Protein AF-A0A703YAS6-F1 (afdb_monomer)

Mean predicted aligned error: 15.52 Å

Sequence (366 aa):
MERGSRDHHRDHRDHREHRELREPPTLAFHMKSWKTINKPLKAFTKLLKENTTVTFTPQPSIIIQSAKNHLVQKLTIQAECLFLSDTEHFLTKTINNHIPLFESFMNIISNPEVTKMYIQHDSDLYTRVLVTASDTCTQASVPCVHGQEVVRDSGKSPLRIDLDHSTVSEVLKWLSPVTKTKRSGKSDTFMAHIIVQVNPPTIKFVTEMNELEFSNSNKVIFYDVKNMRFNLSAKNLQQALSMCAVIKTSCSLRTVAAKDCKLILTSKSTLLTVEAFLTQEQLKEESRFERMGKQDDGKGDRNHKNEDGSALASKQETQYKITNYMVPTKNGTAGSSLFNEKEDSESDDSMHFEYSSNPKRQRCVV

Radius of gyration: 30.09 Å; Cα contacts (8 Å, |Δi|>4): 563; chains: 1; bounding box: 110×65×96 Å

Foldseek 3Di:
DDDDPDPVVVVVVVVVVVVVPDFFWKKWFPVVLLLVCLQLLVLVVVLADQQWKWKAALQGKIWIWHDDVQKIKIKIFHCVGIDIDDSVRDHIFMFGQQDPPQRGPSSQSNDNQWPIWMWGDPDPFWIKTWTDGDPDIDIDTTGTDPPDDDDDDPPDFLWKKKAALVRLVVVLVVLCVVQVPDDDPDPPQWKWKWWFDVVPTKIKIDTPVDIDIDGDDPRMHTDRGDGDMAIFRSNNVSSLSSSLSSVNGMWMWTWDPDPFTWIWIWHDDPGMIMIMIGTGDDDPPPPPPDDDDDDDDDDDDDDDDDDDDDDDDDDDDDDDDPDDDDDPDDDDDDDDDDDDDDDDDDDDDDDDDDDDDDDDDDDDDD

Solvent-accessible surface area (backbone atoms only — not comparable to full-atom values): 22675 Å² total; per-residue (Å²): 140,90,87,86,82,74,65,81,69,50,63,66,50,55,62,54,59,64,67,70,69,66,79,57,29,33,44,28,56,37,58,77,52,41,63,72,45,24,66,49,39,49,55,48,53,77,74,56,58,81,74,19,34,36,31,42,40,47,74,50,32,44,38,39,37,29,67,53,94,57,32,38,40,36,41,34,40,31,43,79,28,44,46,69,78,36,65,90,73,32,66,72,47,30,28,58,27,57,34,89,98,59,68,23,52,53,56,58,71,28,42,84,63,58,71,45,47,38,36,34,53,83,50,96,62,34,36,36,45,37,42,28,33,95,94,47,77,50,74,46,81,42,63,47,55,77,92,76,81,79,90,76,86,85,81,64,49,70,29,35,36,40,30,29,43,67,53,51,52,48,54,49,58,68,47,41,73,78,63,65,70,84,82,67,99,58,92,75,78,52,56,30,35,40,39,33,41,57,87,70,51,34,45,34,42,37,42,96,87,53,72,49,76,45,58,72,48,101,50,31,45,76,75,40,72,50,75,46,77,45,45,30,48,38,61,54,52,46,54,44,52,53,57,31,56,61,75,65,35,46,37,37,42,33,31,44,88,51,99,67,61,28,46,33,42,38,17,60,60,85,49,41,37,32,38,26,42,32,41,57,56,82,76,78,77,76,90,78,85,86,88,83,88,81,84,85,90,78,91,77,93,74,92,82,82,87,83,87,84,85,82,85,92,81,86,83,77,88,76,88,76,80,82,87,79,88,77,87,87,80,86,80,94,77,90,82,90,87,82,90,76,90,77,94,77,91,75,93,77,87,81,81,83,81,86,79,87,76,97,72,90,82,82,88,81,135

Nearest PDB structures (foldseek):
  5ixa-assembly1_A  TM=9.691E-01  e=2.756E-30  Human herpesvirus 5 strain AD169
  1yyp-assembly1_A-2  TM=9.642E-01  e=2.978E-29  Human betaherpesvirus 5
  5iwd-assembly1_A-2  TM=9.517E-01  e=2.532E-29  Human herpesvirus 5 strain AD169
  1t6l-assembly1_A-2  TM=9.422E-01  e=2.887E-28  Human betaherpesvirus 5
  7sgz-assembly1_H  TM=6.108E-01  e=2.156E-08  Saccharomyces cerevisiae

Organism: Salmonella enterica (NCBI:txid28901)

pLDDT: mean 76.02, std 25.1, range [27.25, 98.38]

InterPro domains:
  IPR004997 Herpesvirus polymerase accessory protein [PF03325] (131-292)
  IPR046938 DNA clamp superfamily [SSF55979] (24-150)
  IPR046938 DNA clamp superfamily [SSF55979] (151-281)

Secondary structure (DSSP, 8-state):
----SSSTTTHHHHHHHTTS-SPPPEEEE-HHHHHHHHHHHHHHHTT--TTEEEEEETTTEEEEEEEETTEEEEEEE-GGGEEES-TTT---EEEES--TTTS-HHHHHH-TTEEEEEEE-SSSSEEEEEEEETTEEEEEEEEEE-S-PPP---S--S-EEEEPHHHHHHHHHHHHHHH-----SS----EEEEEEEETTEEEEEE-SS-EEEEESSSSEEEEE---EEEEEEHHHHHHHHHHHHTT-S-EEEEEE-SSS-EEEEEEE-SSEEEEEEEEPP-------SS----------------------------------------------------------------------------

Structure (mmCIF, N/CA/C/O backbone):
data_AF-A0A703YAS6-F1
#
_entry.id   AF-A0A703YAS6-F1
#
loop_
_atom_site.group_PDB
_atom_site.id
_atom_site.type_symbol
_atom_site.label_atom_id
_atom_site.label_alt_id
_atom_site.label_comp_id
_atom_site.label_asym_id
_atom_site.label_entity_id
_atom_site.label_seq_id
_atom_site.pdbx_PDB_ins_code
_atom_site.Cartn_x
_atom_site.Cartn_y
_atom_site.Cartn_z
_atom_site.occupancy
_atom_site.B_iso_or_equiv
_atom_site.auth_seq_id
_atom_site.auth_comp_id
_atom_site.auth_asym_id
_atom_site.auth_atom_id
_atom_site.pdbx_PDB_model_num
ATOM 1 N N . MET A 1 1 ? 25.535 0.754 -72.282 1.00 38.12 1 MET A N 1
ATOM 2 C CA . MET A 1 1 ? 25.585 1.533 -71.028 1.00 38.12 1 MET A CA 1
ATOM 3 C C . MET A 1 1 ? 24.387 1.111 -70.194 1.00 38.12 1 MET A C 1
ATOM 5 O O . MET A 1 1 ? 23.292 1.565 -70.473 1.00 38.12 1 MET A O 1
ATOM 9 N N . GLU A 1 2 ? 24.571 0.205 -69.236 1.00 42.03 2 GLU A N 1
ATOM 10 C CA . GLU A 1 2 ? 23.513 -0.216 -68.307 1.00 42.03 2 GLU A CA 1
ATOM 11 C C . GLU A 1 2 ? 24.016 -0.016 -66.875 1.00 42.03 2 GLU A C 1
ATOM 13 O O . GLU A 1 2 ? 24.824 -0.785 -66.356 1.00 42.03 2 GLU A O 1
ATOM 18 N N . ARG A 1 3 ? 23.580 1.078 -66.249 1.00 45.31 3 ARG A N 1
ATOM 19 C CA . ARG A 1 3 ? 23.690 1.334 -64.809 1.00 45.31 3 ARG A CA 1
ATOM 20 C C . ARG A 1 3 ? 22.431 2.088 -64.400 1.00 45.31 3 ARG A C 1
ATOM 22 O O . ARG A 1 3 ? 22.373 3.298 -64.554 1.00 45.31 3 ARG A O 1
ATOM 29 N N . GLY A 1 4 ? 21.417 1.364 -63.938 1.00 47.56 4 GLY A N 1
ATOM 30 C CA . GLY A 1 4 ? 20.149 1.983 -63.540 1.00 47.56 4 GLY A CA 1
ATOM 31 C C . GLY A 1 4 ? 19.254 1.116 -62.661 1.00 47.56 4 GLY A C 1
ATOM 32 O O . GLY A 1 4 ? 18.045 1.285 -62.694 1.00 47.56 4 GLY A O 1
ATOM 33 N N . SER A 1 5 ? 19.801 0.151 -61.911 1.00 48.06 5 SER A N 1
ATOM 34 C CA . SER A 1 5 ? 18.954 -0.740 -61.096 1.00 48.06 5 SER A CA 1
ATOM 35 C C . SER A 1 5 ? 19.568 -1.175 -59.759 1.00 48.06 5 SER A C 1
ATOM 37 O O . SER A 1 5 ? 19.247 -2.238 -59.240 1.00 48.06 5 SER A O 1
ATOM 39 N N . ARG A 1 6 ? 20.482 -0.380 -59.182 1.00 49.53 6 ARG A N 1
ATOM 40 C CA . ARG A 1 6 ? 21.074 -0.679 -57.859 1.00 49.53 6 ARG A CA 1
ATOM 41 C C . ARG A 1 6 ? 20.676 0.273 -56.732 1.00 49.53 6 ARG A C 1
ATOM 43 O O . ARG A 1 6 ? 20.896 -0.087 -55.580 1.00 49.53 6 ARG A O 1
ATOM 50 N N . ASP A 1 7 ? 20.044 1.406 -57.029 1.00 48.22 7 ASP A N 1
ATOM 51 C CA . ASP A 1 7 ? 19.782 2.428 -56.006 1.00 48.22 7 ASP A CA 1
ATOM 52 C C . ASP A 1 7 ? 18.402 2.300 -55.333 1.00 48.22 7 ASP A C 1
ATOM 54 O O . ASP A 1 7 ? 18.269 2.625 -54.160 1.00 48.22 7 ASP A O 1
ATOM 58 N N . HIS A 1 8 ? 17.409 1.667 -55.970 1.00 50.09 8 HIS A N 1
ATOM 59 C CA . HIS A 1 8 ? 16.068 1.502 -55.377 1.00 50.09 8 HIS A CA 1
ATOM 60 C C . HIS A 1 8 ? 15.976 0.497 -54.212 1.00 50.09 8 HIS A C 1
ATOM 62 O O . HIS A 1 8 ? 14.952 0.423 -53.536 1.00 50.09 8 HIS A O 1
ATOM 68 N N . HIS A 1 9 ? 17.030 -0.279 -53.943 1.00 48.97 9 HIS A N 1
ATOM 69 C CA . HIS A 1 9 ? 17.074 -1.181 -52.785 1.00 48.97 9 HIS A CA 1
ATOM 70 C C . HIS A 1 9 ? 17.734 -0.566 -51.542 1.00 48.97 9 HIS A C 1
ATOM 72 O O . HIS A 1 9 ? 17.648 -1.167 -50.470 1.00 48.97 9 HIS A O 1
ATOM 78 N N . ARG A 1 10 ? 18.378 0.605 -51.658 1.00 49.38 10 ARG A N 1
ATOM 79 C CA . ARG A 1 10 ? 18.967 1.311 -50.507 1.00 49.38 10 ARG A CA 1
ATOM 80 C C . ARG A 1 10 ? 17.929 2.123 -49.740 1.00 49.38 10 ARG A C 1
ATOM 82 O O . ARG A 1 10 ? 17.838 1.965 -48.528 1.00 49.38 10 ARG A O 1
ATOM 89 N N . ASP A 1 11 ? 17.046 2.827 -50.442 1.00 46.00 11 ASP A N 1
ATOM 90 C CA . ASP A 1 11 ? 16.055 3.706 -49.803 1.00 46.00 11 ASP A CA 1
ATOM 91 C C . ASP A 1 11 ? 15.070 2.949 -48.885 1.00 46.00 11 ASP A C 1
ATOM 93 O O . ASP A 1 11 ? 14.639 3.452 -47.849 1.00 46.00 11 ASP A O 1
ATOM 97 N N . HIS A 1 12 ? 14.755 1.685 -49.192 1.00 49.62 12 HIS A N 1
ATOM 98 C CA . HIS A 1 12 ? 13.905 0.852 -48.328 1.00 49.62 12 HIS A CA 1
ATOM 99 C C . HIS A 1 12 ? 14.622 0.270 -47.097 1.00 49.62 12 HIS A C 1
ATOM 101 O O . HIS A 1 12 ? 13.946 -0.142 -46.150 1.00 49.62 12 HIS A O 1
ATOM 107 N N . ARG A 1 13 ? 15.961 0.215 -47.086 1.00 47.44 13 ARG A N 1
ATOM 108 C CA . ARG A 1 13 ? 16.743 -0.164 -45.896 1.00 47.44 13 ARG A CA 1
ATOM 109 C C . ARG A 1 13 ? 16.861 1.008 -44.929 1.00 47.44 13 ARG A C 1
ATOM 111 O O . ARG A 1 13 ? 16.597 0.827 -43.743 1.00 47.44 13 ARG A O 1
ATOM 118 N N . ASP A 1 14 ? 17.112 2.200 -45.452 1.00 46.78 14 ASP A N 1
ATOM 119 C CA . ASP A 1 14 ? 17.342 3.396 -44.638 1.00 46.78 14 ASP A CA 1
ATOM 120 C C . ASP A 1 14 ? 16.071 3.821 -43.872 1.00 46.78 14 ASP A C 1
ATOM 122 O O . ASP A 1 14 ? 16.125 4.208 -42.704 1.00 46.78 14 ASP A O 1
ATOM 126 N N . HIS A 1 15 ? 14.879 3.629 -44.451 1.00 46.56 15 HIS A N 1
ATOM 127 C CA . HIS A 1 15 ? 13.615 3.850 -43.731 1.00 46.56 15 HIS A CA 1
ATOM 128 C C . HIS A 1 15 ? 13.339 2.839 -42.605 1.00 46.56 15 HIS A C 1
ATOM 130 O O . HIS A 1 15 ? 12.558 3.135 -41.695 1.00 46.56 15 HIS A O 1
ATOM 136 N N . ARG A 1 16 ? 13.952 1.650 -42.648 1.00 46.34 16 ARG A N 1
ATOM 137 C CA . ARG A 1 16 ? 13.821 0.640 -41.589 1.00 46.34 16 ARG A CA 1
ATOM 138 C C . ARG A 1 16 ? 14.751 0.963 -40.418 1.00 46.34 16 ARG A C 1
ATOM 140 O O . ARG A 1 16 ? 14.310 0.896 -39.277 1.00 46.34 16 ARG A O 1
ATOM 147 N N . GLU A 1 17 ? 15.965 1.424 -40.713 1.00 46.75 17 GLU A N 1
ATOM 148 C CA . GLU A 1 17 ? 16.965 1.845 -39.721 1.00 46.75 17 GLU A CA 1
ATOM 149 C C . GLU A 1 17 ? 16.552 3.134 -38.982 1.00 46.75 17 GLU A C 1
ATOM 151 O O . GLU A 1 17 ? 16.747 3.256 -37.774 1.00 46.75 17 GLU A O 1
ATOM 156 N N . HIS A 1 18 ? 15.857 4.068 -39.643 1.00 46.56 18 HIS A N 1
ATOM 157 C CA . HIS A 1 18 ? 15.344 5.272 -38.973 1.00 46.56 18 HIS A CA 1
ATOM 158 C C . HIS A 1 18 ? 14.163 5.031 -38.021 1.00 46.56 18 HIS A C 1
ATOM 160 O O . HIS A 1 18 ? 13.903 5.860 -37.147 1.00 46.56 18 HIS A O 1
ATOM 166 N N . ARG A 1 19 ? 13.462 3.895 -38.137 1.00 47.19 19 ARG A N 1
ATOM 167 C CA . ARG A 1 19 ? 12.405 3.508 -37.188 1.00 47.19 19 ARG A CA 1
ATOM 168 C C . ARG A 1 19 ? 12.976 2.897 -35.898 1.00 47.19 19 ARG A C 1
ATOM 170 O O . ARG A 1 19 ? 12.277 2.878 -34.890 1.00 47.19 19 ARG A O 1
ATOM 177 N N . GLU A 1 20 ? 14.236 2.456 -35.919 1.00 51.50 20 GLU A N 1
ATOM 178 C CA . GLU A 1 20 ? 14.951 1.825 -34.796 1.00 51.50 20 GLU A CA 1
ATOM 179 C C . GLU A 1 20 ? 15.688 2.827 -33.882 1.00 51.50 20 GLU A C 1
ATOM 181 O O . GLU A 1 20 ? 16.209 2.441 -32.840 1.00 51.50 20 GLU A O 1
ATOM 186 N N . LEU A 1 21 ? 15.700 4.123 -34.220 1.00 54.31 21 LEU A N 1
ATOM 187 C CA . LEU A 1 21 ? 16.435 5.158 -33.473 1.00 54.31 21 LEU A CA 1
ATOM 188 C C . LEU A 1 21 ? 15.653 5.818 -32.327 1.00 54.31 21 LEU A C 1
ATOM 190 O O . LEU A 1 21 ? 16.245 6.558 -31.540 1.00 54.31 21 LEU A O 1
ATOM 194 N N . ARG A 1 22 ? 14.337 5.600 -32.218 1.00 74.31 22 ARG A N 1
ATOM 195 C CA . ARG A 1 22 ? 13.562 6.184 -31.115 1.00 74.31 22 ARG A CA 1
ATOM 196 C C . ARG A 1 22 ? 13.650 5.267 -29.902 1.00 74.31 22 ARG A C 1
ATOM 198 O O . ARG A 1 22 ? 13.094 4.172 -29.907 1.00 74.31 22 ARG A O 1
ATOM 205 N N . GLU A 1 23 ? 14.354 5.727 -28.871 1.00 86.31 23 GLU A N 1
ATOM 206 C CA . GLU A 1 23 ? 14.429 5.031 -27.588 1.00 86.31 23 GLU A CA 1
ATOM 207 C C . GLU A 1 23 ? 13.005 4.781 -27.053 1.00 86.31 23 GLU A C 1
ATOM 209 O O . GLU A 1 23 ? 12.171 5.695 -27.090 1.00 86.31 23 GLU A O 1
ATOM 214 N N . PRO A 1 24 ? 12.679 3.555 -26.602 1.00 92.19 24 PRO A N 1
ATOM 215 C CA . PRO A 1 24 ? 11.334 3.253 -26.137 1.00 92.19 24 PRO A CA 1
ATOM 216 C C . PRO A 1 24 ? 10.986 4.097 -24.898 1.00 92.19 24 PRO A C 1
ATOM 218 O O . PRO A 1 24 ? 11.867 4.383 -24.076 1.00 92.19 24 PRO A O 1
ATOM 221 N N . PRO A 1 25 ? 9.702 4.454 -24.702 1.00 95.25 25 PRO A N 1
ATOM 222 C CA . PRO A 1 25 ? 9.240 5.110 -23.485 1.00 95.25 25 PRO A CA 1
ATOM 223 C C . PRO A 1 25 ? 9.717 4.349 -22.246 1.00 95.25 25 PRO A C 1
ATOM 225 O O . PRO A 1 25 ? 9.448 3.152 -22.096 1.00 95.25 25 PRO A O 1
ATOM 228 N N . THR A 1 26 ? 10.451 5.046 -21.379 1.00 96.50 26 THR A N 1
ATOM 229 C CA . THR A 1 26 ? 11.209 4.442 -20.282 1.00 96.50 26 THR A CA 1
ATOM 230 C C . THR A 1 26 ? 10.836 5.088 -18.951 1.00 96.50 26 THR A C 1
ATOM 232 O O . THR A 1 26 ? 11.033 6.286 -18.756 1.00 96.50 26 THR A O 1
ATOM 235 N N . LEU A 1 27 ? 10.348 4.277 -18.010 1.00 97.75 27 LEU A N 1
ATOM 236 C CA . LEU A 1 27 ? 10.137 4.649 -16.611 1.00 97.75 27 LEU A CA 1
ATOM 237 C C . LEU A 1 27 ? 11.288 4.088 -15.768 1.00 97.75 27 LEU A C 1
ATOM 239 O O . LEU A 1 27 ? 11.436 2.876 -15.640 1.00 97.75 27 LEU A O 1
ATOM 243 N N . ALA A 1 28 ? 12.103 4.954 -15.180 1.00 96.81 28 ALA A N 1
ATOM 244 C CA . ALA A 1 28 ? 13.281 4.589 -14.402 1.00 96.81 28 ALA A CA 1
ATOM 245 C C . ALA A 1 28 ? 13.146 5.003 -12.934 1.00 96.81 28 ALA A C 1
ATOM 247 O O . ALA A 1 28 ? 12.485 5.982 -12.604 1.00 96.81 28 ALA A O 1
ATOM 248 N N . PHE A 1 29 ? 13.821 4.289 -12.036 1.00 96.50 29 PHE A N 1
ATOM 249 C CA . PHE A 1 29 ? 13.922 4.707 -10.639 1.00 96.50 29 PHE A CA 1
ATOM 250 C C . PHE A 1 29 ? 15.018 5.763 -10.445 1.00 96.50 29 PHE A C 1
ATOM 252 O O . PHE A 1 29 ? 16.167 5.582 -10.857 1.00 96.50 29 PHE A O 1
ATOM 259 N N . HIS A 1 30 ? 14.718 6.817 -9.689 1.00 95.69 30 HIS A N 1
ATOM 260 C CA . HIS A 1 30 ? 15.735 7.720 -9.160 1.00 95.69 30 HIS A CA 1
ATOM 261 C C . HIS A 1 30 ? 16.499 7.035 -8.020 1.00 95.69 30 HIS A C 1
ATOM 263 O O . HIS A 1 30 ? 16.069 7.069 -6.867 1.00 95.69 30 HIS A O 1
ATOM 269 N N . MET A 1 31 ? 17.668 6.459 -8.317 1.00 92.62 31 MET A N 1
ATOM 270 C CA . MET A 1 31 ? 18.443 5.624 -7.380 1.00 92.62 31 MET A CA 1
ATOM 271 C C . MET A 1 31 ? 18.662 6.240 -5.990 1.00 92.62 31 MET A C 1
ATOM 273 O O . MET A 1 31 ? 18.590 5.529 -4.990 1.00 92.62 31 MET A O 1
ATOM 277 N N . LYS A 1 32 ? 18.884 7.560 -5.890 1.00 93.94 32 LYS A N 1
ATOM 278 C CA . LYS A 1 32 ? 19.041 8.249 -4.595 1.00 93.94 32 LYS A CA 1
ATOM 279 C C . LYS A 1 32 ? 17.791 8.110 -3.721 1.00 93.94 32 LYS A C 1
ATOM 281 O O . LYS A 1 32 ? 17.905 7.756 -2.553 1.00 93.94 32 LYS A O 1
ATOM 286 N N . SER A 1 33 ? 16.620 8.379 -4.290 1.00 94.81 33 SER A N 1
ATOM 287 C CA . SER A 1 33 ? 15.331 8.254 -3.601 1.00 94.81 33 SER A CA 1
ATOM 288 C C . SER A 1 33 ? 14.927 6.789 -3.405 1.00 94.81 33 SER A C 1
ATOM 290 O O . SER A 1 33 ? 14.443 6.421 -2.345 1.00 94.81 33 SER A O 1
ATOM 292 N N . TRP A 1 34 ? 15.219 5.913 -4.370 1.00 94.38 34 TRP A N 1
ATOM 293 C CA . TRP A 1 34 ? 14.950 4.483 -4.251 1.00 94.38 34 TRP A CA 1
ATOM 294 C C . TRP A 1 34 ? 15.709 3.859 -3.066 1.00 94.38 34 TRP A C 1
ATOM 296 O O . TRP A 1 34 ? 15.127 3.117 -2.274 1.00 94.38 34 TRP A O 1
ATOM 306 N N . LYS A 1 35 ? 16.981 4.234 -2.855 1.00 92.81 35 LYS A N 1
ATOM 307 C CA . LYS A 1 35 ? 17.774 3.763 -1.705 1.00 92.81 35 LYS A CA 1
ATOM 308 C C . LYS A 1 35 ? 17.141 4.117 -0.354 1.00 92.81 35 LYS A C 1
ATOM 310 O O . LYS A 1 35 ? 17.296 3.350 0.594 1.00 92.81 35 LYS A O 1
ATOM 315 N N . THR A 1 36 ? 16.406 5.229 -0.243 1.00 93.81 36 THR A N 1
ATOM 316 C CA . THR A 1 36 ? 15.735 5.599 1.019 1.00 93.81 36 THR A CA 1
ATOM 317 C C . THR A 1 36 ? 14.507 4.729 1.298 1.00 93.81 36 THR A C 1
ATOM 319 O O . THR A 1 36 ? 14.195 4.464 2.461 1.00 93.81 36 THR A O 1
ATOM 322 N N . ILE A 1 37 ? 13.843 4.227 0.250 1.00 95.06 37 ILE A N 1
ATOM 323 C CA . ILE A 1 37 ? 12.649 3.377 0.359 1.00 95.06 37 ILE A CA 1
ATOM 324 C C . ILE A 1 37 ? 12.953 1.874 0.284 1.00 95.06 37 ILE A C 1
ATOM 326 O O . ILE A 1 37 ? 12.083 1.077 0.623 1.00 95.06 37 ILE A O 1
ATOM 330 N N . ASN A 1 38 ? 14.177 1.461 -0.065 1.00 93.38 38 ASN A N 1
ATOM 331 C CA . ASN A 1 38 ? 14.570 0.050 -0.197 1.00 93.38 38 ASN A CA 1
ATOM 332 C C . ASN A 1 38 ? 14.256 -0.793 1.059 1.00 93.38 38 ASN A C 1
ATOM 334 O O . ASN A 1 38 ? 13.659 -1.869 0.971 1.00 93.38 38 ASN A O 1
ATOM 338 N N . LYS A 1 39 ? 14.582 -0.284 2.254 1.00 92.25 39 LYS A N 1
ATOM 339 C CA . LYS A 1 39 ? 14.310 -0.988 3.519 1.00 92.25 39 LYS A CA 1
ATOM 340 C C . LYS A 1 39 ? 12.801 -1.160 3.787 1.00 92.25 39 LYS A C 1
ATOM 342 O O . LYS A 1 39 ? 12.403 -2.282 4.109 1.00 92.25 39 LYS A O 1
ATOM 347 N N . PRO A 1 40 ? 11.954 -0.118 3.651 1.00 94.75 40 PRO A N 1
ATOM 348 C CA . PRO A 1 40 ? 10.499 -0.277 3.603 1.00 94.75 40 PRO A CA 1
ATOM 349 C C . PRO A 1 40 ? 10.016 -1.309 2.573 1.00 94.75 40 PRO A C 1
ATOM 351 O O . PRO A 1 40 ? 9.229 -2.184 2.929 1.00 94.75 40 PRO A O 1
ATOM 354 N N . LEU A 1 41 ? 10.525 -1.272 1.334 1.00 94.88 41 LEU A N 1
ATOM 355 C CA . LEU A 1 41 ? 10.150 -2.217 0.271 1.00 94.88 41 LEU A CA 1
ATOM 356 C C . LEU A 1 41 ? 10.400 -3.672 0.684 1.00 94.88 41 LEU A C 1
ATOM 358 O O . LEU A 1 41 ? 9.503 -4.500 0.553 1.00 94.88 41 LEU A O 1
ATOM 362 N N . LYS A 1 42 ? 11.550 -3.964 1.304 1.00 93.62 42 LYS A N 1
ATOM 363 C CA . LYS A 1 42 ? 11.864 -5.302 1.837 1.00 93.62 42 LYS A CA 1
ATOM 364 C C . LYS A 1 42 ? 10.878 -5.776 2.910 1.00 93.62 42 LYS A C 1
ATOM 366 O O . LYS A 1 42 ? 10.631 -6.976 3.040 1.00 93.62 42 LYS A O 1
ATOM 371 N N . ALA A 1 43 ? 10.327 -4.862 3.710 1.00 93.38 43 ALA A N 1
ATOM 372 C CA . ALA A 1 43 ? 9.290 -5.201 4.680 1.00 93.38 43 ALA A CA 1
ATOM 373 C C . ALA A 1 43 ? 7.951 -5.497 3.987 1.00 93.38 43 ALA A C 1
ATOM 375 O O . ALA A 1 43 ? 7.292 -6.472 4.346 1.00 93.38 43 ALA A O 1
ATOM 376 N N . PHE A 1 44 ? 7.582 -4.717 2.964 1.00 94.00 44 PHE A N 1
ATOM 377 C CA . PHE A 1 44 ? 6.361 -4.942 2.185 1.00 94.00 44 PHE A CA 1
ATOM 378 C C . PHE A 1 44 ? 6.358 -6.275 1.446 1.00 94.00 44 PHE A C 1
ATOM 380 O O . PHE A 1 44 ? 5.326 -6.940 1.430 1.00 94.00 44 PHE A O 1
ATOM 387 N N . THR A 1 45 ? 7.501 -6.717 0.921 1.00 90.38 45 THR A N 1
ATOM 388 C CA . THR A 1 45 ? 7.642 -8.025 0.262 1.00 90.38 45 THR A CA 1
ATOM 389 C C . THR A 1 45 ? 7.106 -9.180 1.116 1.00 90.38 45 THR A C 1
ATOM 391 O O . THR A 1 45 ? 6.486 -10.097 0.593 1.00 90.38 45 THR A O 1
ATOM 394 N N . LYS A 1 46 ? 7.267 -9.117 2.446 1.00 88.19 46 LYS A N 1
ATOM 395 C CA . LYS A 1 46 ? 6.784 -10.154 3.379 1.00 88.19 46 LYS A CA 1
ATOM 396 C C . LYS A 1 46 ? 5.280 -10.087 3.667 1.00 88.19 46 LYS A C 1
ATOM 398 O O . LYS A 1 46 ? 4.737 -11.009 4.269 1.00 88.19 46 LYS A O 1
ATOM 403 N N . LEU A 1 47 ? 4.634 -8.973 3.328 1.00 88.12 47 LEU A N 1
ATOM 404 C CA . LEU A 1 47 ? 3.227 -8.692 3.627 1.00 88.12 47 LEU A CA 1
ATOM 405 C C . LEU A 1 47 ? 2.316 -8.862 2.406 1.00 88.12 47 LEU A C 1
ATOM 407 O O . LEU A 1 47 ? 1.097 -8.907 2.564 1.00 88.12 47 LEU A O 1
ATOM 411 N N . LEU A 1 48 ? 2.891 -8.932 1.207 1.00 84.81 48 LEU A N 1
ATOM 412 C CA . LEU A 1 48 ? 2.168 -9.103 -0.048 1.00 84.81 48 LEU A CA 1
ATOM 413 C C . LEU A 1 48 ? 1.952 -10.590 -0.354 1.00 84.81 48 LEU A C 1
ATOM 415 O O . LEU A 1 48 ? 2.720 -11.448 0.077 1.00 84.81 48 LEU A O 1
ATOM 419 N N . LYS A 1 49 ? 0.875 -10.895 -1.081 1.00 81.81 49 LYS A N 1
ATOM 420 C CA . LYS A 1 49 ? 0.511 -12.264 -1.481 1.00 81.81 49 LYS A CA 1
ATOM 421 C C . LYS A 1 49 ? 0.909 -12.572 -2.924 1.00 81.81 49 LYS A C 1
ATOM 423 O O . LYS A 1 49 ? 1.336 -11.689 -3.663 1.00 81.81 49 LYS A O 1
ATOM 428 N N . GLU A 1 50 ? 0.720 -13.820 -3.337 1.00 71.12 50 GLU A N 1
ATOM 429 C CA . GLU A 1 50 ? 1.010 -14.288 -4.699 1.00 71.12 50 GLU A CA 1
ATOM 430 C C . GLU A 1 50 ? 0.162 -13.584 -5.769 1.00 71.12 50 GLU A C 1
ATOM 432 O O . GLU A 1 50 ? 0.684 -13.207 -6.812 1.00 71.12 50 GLU A O 1
ATOM 437 N N . ASN A 1 51 ? -1.110 -13.289 -5.487 1.00 85.69 51 ASN A N 1
ATOM 438 C CA . ASN A 1 51 ? -2.015 -12.585 -6.403 1.00 85.69 51 ASN A CA 1
ATOM 439 C C . ASN A 1 51 ? -1.835 -11.053 -6.386 1.00 85.69 51 ASN A C 1
ATOM 441 O O . ASN A 1 51 ? -2.798 -10.286 -6.415 1.00 85.69 51 ASN A O 1
ATOM 445 N N . THR A 1 52 ? -0.587 -10.610 -6.278 1.00 95.12 52 THR A N 1
ATOM 446 C CA . THR A 1 52 ? -0.221 -9.195 -6.320 1.00 95.12 52 THR A CA 1
ATOM 447 C C . THR A 1 52 ? 0.067 -8.785 -7.759 1.00 95.12 52 THR A C 1
ATOM 449 O O . THR A 1 52 ? 0.754 -9.499 -8.483 1.00 95.12 52 THR A O 1
ATOM 452 N N . THR A 1 53 ? -0.407 -7.612 -8.159 1.00 96.50 53 THR A N 1
ATOM 453 C CA . THR A 1 53 ? -0.148 -7.004 -9.469 1.00 96.50 53 THR A CA 1
ATOM 454 C C . THR A 1 53 ? 0.676 -5.734 -9.319 1.00 96.50 53 THR A C 1
ATOM 456 O O . THR A 1 53 ? 0.552 -5.035 -8.313 1.00 96.50 53 THR A O 1
ATOM 459 N N . VAL A 1 54 ? 1.469 -5.401 -10.333 1.00 97.56 54 VAL A N 1
ATOM 460 C CA . VAL A 1 54 ? 2.282 -4.181 -10.406 1.00 97.56 54 VAL A CA 1
ATOM 461 C C . VAL A 1 54 ? 1.848 -3.387 -11.628 1.00 97.56 54 VAL A C 1
ATOM 463 O O . VAL A 1 54 ? 1.867 -3.915 -12.732 1.00 97.56 54 VAL A O 1
ATOM 466 N N . THR A 1 55 ? 1.440 -2.136 -11.436 1.00 97.50 55 THR A N 1
ATOM 467 C CA . THR A 1 55 ? 0.975 -1.245 -12.506 1.00 97.50 55 THR A CA 1
ATOM 468 C C . THR A 1 55 ? 1.918 -0.062 -12.659 1.00 97.50 55 THR A C 1
ATOM 470 O O . THR A 1 55 ? 2.175 0.649 -11.689 1.00 97.50 55 THR A O 1
ATOM 473 N N . PHE A 1 56 ? 2.397 0.157 -13.878 1.00 96.69 56 PHE A N 1
ATOM 474 C CA . PHE A 1 56 ? 3.193 1.307 -14.300 1.00 96.69 56 PHE A CA 1
ATOM 475 C C . PHE A 1 56 ? 2.272 2.308 -14.991 1.00 96.69 56 PHE A C 1
ATOM 477 O O . PHE A 1 56 ? 1.412 1.903 -15.772 1.00 96.69 56 PHE A O 1
ATOM 484 N N . THR A 1 57 ? 2.425 3.599 -14.706 1.00 94.75 57 THR A N 1
ATOM 485 C CA . THR A 1 57 ? 1.476 4.633 -15.156 1.00 94.75 57 THR A CA 1
ATOM 486 C C . THR A 1 57 ? 2.186 5.842 -15.788 1.00 94.75 57 THR A C 1
ATOM 488 O O . THR A 1 57 ? 3.315 6.139 -15.394 1.00 94.75 57 THR A O 1
ATOM 491 N N . PRO A 1 58 ? 1.536 6.554 -16.738 1.00 93.00 58 PRO A N 1
ATOM 492 C CA . PRO A 1 58 ? 2.076 7.753 -17.397 1.00 93.00 58 PRO A CA 1
ATOM 493 C C . PRO A 1 58 ? 2.215 8.952 -16.460 1.00 93.00 58 PRO A C 1
ATOM 495 O O . PRO A 1 58 ? 3.118 9.762 -16.626 1.00 93.00 58 PRO A O 1
ATOM 498 N N . GLN A 1 59 ? 1.336 9.066 -15.459 1.00 93.69 59 GLN A N 1
ATOM 499 C CA . GLN A 1 59 ? 1.590 9.928 -14.312 1.00 93.69 59 GLN A CA 1
ATOM 500 C C . GLN A 1 59 ? 2.535 9.147 -13.400 1.00 93.69 59 GLN A C 1
ATOM 502 O O . GLN A 1 59 ? 2.042 8.260 -12.704 1.00 93.69 59 GLN A O 1
ATOM 507 N N . PRO A 1 60 ? 3.855 9.405 -13.432 1.00 93.50 60 PRO A N 1
ATOM 508 C CA . PRO A 1 60 ? 4.865 8.439 -13.021 1.00 93.50 60 PRO A CA 1
ATOM 509 C C . PRO A 1 60 ? 4.579 7.914 -11.618 1.00 93.50 60 PRO A C 1
ATOM 511 O O . PRO A 1 60 ? 4.740 8.605 -10.618 1.00 93.50 60 PRO A O 1
ATOM 514 N N . SER A 1 61 ? 4.105 6.677 -11.561 1.00 96.69 61 SER A N 1
ATOM 515 C CA . SER A 1 61 ? 3.865 5.950 -10.325 1.00 96.69 61 SER A CA 1
ATOM 516 C C . SER A 1 61 ? 3.924 4.456 -10.600 1.00 96.69 61 SER A C 1
ATOM 518 O O . SER A 1 61 ? 3.576 3.991 -11.695 1.00 96.69 61 SER A O 1
ATOM 520 N N . ILE A 1 62 ? 4.374 3.710 -9.593 1.00 97.88 62 ILE A N 1
ATOM 521 C CA . ILE A 1 62 ? 4.342 2.248 -9.594 1.00 97.88 62 ILE A CA 1
ATOM 522 C C . ILE A 1 62 ? 3.390 1.814 -8.491 1.00 97.88 62 ILE A C 1
ATOM 524 O O . ILE A 1 62 ? 3.627 2.086 -7.313 1.00 97.88 62 ILE A O 1
ATOM 528 N N . ILE A 1 63 ? 2.310 1.145 -8.880 1.00 97.88 63 ILE A N 1
ATOM 529 C CA . ILE A 1 63 ? 1.233 0.734 -7.983 1.00 97.88 63 ILE A CA 1
ATOM 530 C C . ILE A 1 63 ? 1.290 -0.779 -7.812 1.00 97.88 63 ILE A C 1
ATOM 532 O O . ILE A 1 63 ? 1.027 -1.530 -8.748 1.00 97.88 63 ILE A O 1
ATOM 536 N N . ILE A 1 64 ? 1.609 -1.229 -6.605 1.00 97.62 64 ILE A N 1
ATOM 537 C CA . ILE A 1 64 ? 1.623 -2.636 -6.213 1.00 97.62 64 ILE A CA 1
ATOM 538 C C . ILE A 1 64 ? 0.347 -2.920 -5.423 1.00 97.62 64 ILE A C 1
ATOM 540 O O . ILE A 1 64 ? 0.164 -2.399 -4.324 1.00 97.62 64 ILE A O 1
ATOM 544 N N . GLN A 1 65 ? -0.545 -3.737 -5.978 1.00 96.44 65 GLN A N 1
ATOM 545 C CA . GLN A 1 65 ? -1.852 -4.035 -5.393 1.00 96.44 65 GLN A CA 1
ATOM 546 C C . GLN A 1 65 ? -2.005 -5.533 -5.141 1.00 96.44 65 GLN A C 1
ATOM 548 O O . GLN A 1 65 ? -1.784 -6.338 -6.037 1.00 96.44 65 GLN A O 1
ATOM 553 N N . SER A 1 66 ? -2.421 -5.903 -3.933 1.00 94.69 66 SER A N 1
ATOM 554 C CA . SER A 1 66 ? -2.732 -7.274 -3.530 1.00 94.69 66 SER A CA 1
ATOM 555 C C . SER A 1 66 ? -4.161 -7.332 -3.006 1.00 94.69 66 SER A C 1
ATOM 557 O O . SER A 1 66 ? -4.558 -6.498 -2.192 1.00 94.69 66 SER A O 1
ATOM 559 N N . ALA A 1 67 ? -4.946 -8.304 -3.458 1.00 90.62 67 ALA A N 1
ATOM 560 C CA . ALA A 1 67 ? -6.333 -8.472 -3.032 1.00 90.62 67 ALA A CA 1
ATOM 561 C C . ALA A 1 67 ? -6.517 -9.801 -2.295 1.00 90.62 67 ALA A C 1
ATOM 563 O O . ALA A 1 67 ? -5.942 -10.818 -2.652 1.00 90.62 67 ALA A O 1
ATOM 564 N N . LYS A 1 68 ? -7.341 -9.836 -1.258 1.00 88.25 68 LYS A N 1
ATOM 565 C CA . LYS A 1 68 ? -7.821 -11.072 -0.631 1.00 88.25 68 LYS A CA 1
ATOM 566 C C . LYS A 1 68 ? -9.231 -10.844 -0.103 1.00 88.25 68 LYS A C 1
ATOM 568 O O . LYS A 1 68 ? -9.709 -9.710 -0.085 1.00 88.25 68 LYS A O 1
ATOM 573 N N . ASN A 1 69 ? -9.879 -11.907 0.368 1.00 87.19 69 ASN A N 1
ATOM 574 C CA . ASN A 1 69 ? -11.209 -11.807 0.969 1.00 87.19 69 ASN A CA 1
ATOM 575 C C . ASN A 1 69 ? -11.243 -10.689 2.020 1.00 87.19 69 ASN A C 1
ATOM 577 O O . ASN A 1 69 ? -10.470 -10.699 2.983 1.00 87.19 69 ASN A O 1
ATOM 581 N N . HIS A 1 70 ? -12.123 -9.718 1.780 1.00 90.38 70 HIS A N 1
ATOM 582 C CA . HIS A 1 70 ? -12.369 -8.551 2.622 1.00 90.38 70 HIS A CA 1
ATOM 583 C C . HIS A 1 70 ? -11.173 -7.617 2.892 1.00 90.38 70 HIS A C 1
ATOM 585 O O . HIS A 1 70 ? -11.245 -6.790 3.801 1.00 90.38 70 HIS A O 1
ATOM 591 N N . LEU A 1 71 ? -10.077 -7.710 2.126 1.00 92.31 71 LEU A N 1
ATOM 592 C CA . LEU A 1 71 ? -8.950 -6.778 2.225 1.00 92.31 71 LEU A CA 1
ATOM 593 C C . LEU A 1 71 ? -8.259 -6.585 0.872 1.00 92.31 71 LEU A C 1
ATOM 595 O O . LEU A 1 71 ? -7.726 -7.531 0.297 1.00 92.31 71 LEU A O 1
ATOM 599 N N . VAL A 1 72 ? -8.174 -5.335 0.423 1.00 94.06 72 VAL A N 1
ATOM 600 C CA . VAL A 1 72 ? -7.275 -4.913 -0.659 1.00 94.06 72 VAL A CA 1
ATOM 601 C C . VAL A 1 72 ? -6.164 -4.059 -0.070 1.00 94.06 72 VAL A C 1
ATOM 603 O O . VAL A 1 72 ? -6.426 -3.140 0.699 1.00 94.06 72 VAL A O 1
ATOM 606 N N . GLN A 1 73 ? -4.924 -4.359 -0.427 1.00 95.12 73 GLN A N 1
ATOM 607 C CA . GLN A 1 73 ? -3.731 -3.626 -0.027 1.00 95.12 73 GLN A CA 1
ATOM 608 C C . GLN A 1 73 ? -3.080 -3.013 -1.255 1.00 95.12 73 GLN A C 1
ATOM 610 O O . GLN A 1 73 ? -2.929 -3.682 -2.274 1.00 95.12 73 GLN A O 1
ATOM 615 N N . LYS A 1 74 ? -2.678 -1.753 -1.152 1.00 96.25 74 LYS A N 1
ATOM 616 C CA . LYS A 1 74 ? -2.091 -0.997 -2.249 1.00 96.25 74 LYS A CA 1
ATOM 617 C C . LYS A 1 74 ? -0.900 -0.200 -1.731 1.00 96.25 74 LYS A C 1
ATOM 619 O O . LYS A 1 74 ? -1.018 0.547 -0.765 1.00 96.25 74 LYS A O 1
ATOM 624 N N . LEU A 1 75 ? 0.244 -0.382 -2.374 1.00 97.56 75 LEU A N 1
ATOM 625 C CA . LEU A 1 75 ? 1.458 0.397 -2.187 1.00 97.56 75 LEU A CA 1
ATOM 626 C C . LEU A 1 75 ? 1.708 1.190 -3.464 1.00 97.56 75 LEU A C 1
ATOM 628 O O . LEU A 1 75 ? 1.847 0.608 -4.533 1.00 97.56 75 LEU A O 1
ATOM 632 N N . THR A 1 76 ? 1.814 2.502 -3.340 1.00 97.81 76 THR A N 1
ATOM 633 C CA . THR A 1 76 ? 2.143 3.403 -4.439 1.00 97.81 76 THR A CA 1
ATOM 634 C C . THR A 1 76 ? 3.526 3.985 -4.196 1.00 97.81 76 THR A C 1
ATOM 636 O O . THR A 1 76 ? 3.757 4.635 -3.173 1.00 97.81 76 THR A O 1
ATOM 639 N N . ILE A 1 77 ? 4.439 3.751 -5.135 1.00 98.00 77 ILE A N 1
ATOM 640 C CA . ILE A 1 77 ? 5.703 4.481 -5.247 1.00 98.00 77 ILE A CA 1
ATOM 641 C C . ILE A 1 77 ? 5.407 5.754 -6.033 1.00 98.00 77 ILE A C 1
ATOM 643 O O . ILE A 1 77 ? 4.901 5.679 -7.155 1.00 98.00 77 ILE A O 1
ATOM 647 N N . GLN A 1 78 ? 5.677 6.897 -5.410 1.00 97.25 78 GLN A N 1
ATOM 648 C CA . GLN A 1 78 ? 5.307 8.208 -5.932 1.00 97.25 78 GLN A CA 1
ATOM 649 C C . GLN A 1 78 ? 6.276 8.698 -7.019 1.00 97.25 78 GLN A C 1
ATOM 651 O O . GLN A 1 78 ? 7.381 8.168 -7.178 1.00 97.25 78 GLN A O 1
ATOM 656 N N . ALA A 1 79 ? 5.850 9.726 -7.753 1.00 96.56 79 ALA A N 1
ATOM 657 C CA . ALA A 1 79 ? 6.591 10.333 -8.857 1.00 96.56 79 ALA A CA 1
ATOM 658 C C . ALA A 1 79 ? 7.986 10.815 -8.449 1.00 96.56 79 ALA A C 1
ATOM 660 O O . ALA A 1 79 ? 8.928 10.704 -9.220 1.00 96.56 79 ALA A O 1
ATOM 661 N N . GLU A 1 80 ? 8.153 11.267 -7.209 1.00 96.31 80 GLU A N 1
ATOM 662 C CA . GLU A 1 80 ? 9.426 11.714 -6.643 1.00 96.31 80 GLU A CA 1
ATOM 663 C C . GLU A 1 80 ? 10.497 10.609 -6.630 1.00 96.31 80 GLU A C 1
ATOM 665 O O . GLU A 1 80 ? 11.690 10.898 -6.505 1.00 96.31 80 GLU A O 1
ATOM 670 N N . CYS A 1 81 ? 10.092 9.341 -6.766 1.00 96.25 81 CYS A N 1
ATOM 671 C CA . CYS A 1 81 ? 10.993 8.201 -6.887 1.00 96.25 81 CYS A CA 1
ATOM 672 C C . CYS A 1 81 ? 11.325 7.788 -8.321 1.00 96.25 81 CYS A C 1
ATOM 674 O O . CYS A 1 81 ? 12.120 6.860 -8.512 1.00 96.25 81 CYS A O 1
ATOM 676 N N . LEU A 1 82 ? 10.724 8.432 -9.317 1.00 97.19 82 LEU A N 1
ATOM 677 C CA . LEU A 1 82 ? 10.654 7.931 -10.679 1.00 97.19 82 LEU A CA 1
ATOM 678 C C . LEU A 1 82 ? 10.991 9.025 -11.693 1.00 97.19 82 LEU A C 1
ATOM 680 O O . LEU A 1 82 ? 10.697 10.197 -11.502 1.00 97.19 82 LEU A O 1
ATOM 684 N N . PHE A 1 83 ? 11.582 8.608 -12.802 1.00 95.56 83 PHE A N 1
ATOM 685 C CA . PHE A 1 83 ? 11.850 9.429 -13.969 1.00 95.56 83 PHE A CA 1
ATOM 686 C C . PHE A 1 83 ? 11.152 8.802 -15.169 1.00 95.56 83 PHE A C 1
ATOM 688 O O . PHE A 1 83 ? 11.265 7.594 -15.367 1.00 95.56 83 PHE A O 1
ATOM 695 N N . LEU A 1 84 ? 10.455 9.602 -15.970 1.00 95.88 84 LEU A N 1
ATOM 696 C CA . LEU A 1 84 ? 9.786 9.143 -17.183 1.00 95.88 84 LEU A CA 1
ATOM 697 C C . LEU A 1 84 ? 10.357 9.888 -18.391 1.00 95.88 84 LEU A C 1
ATOM 699 O O . LEU A 1 84 ? 10.336 11.116 -18.405 1.00 95.88 84 LEU A O 1
ATOM 703 N N . SER A 1 85 ? 10.878 9.154 -19.378 1.00 94.00 85 SER A N 1
ATOM 704 C CA . SER A 1 85 ? 11.526 9.752 -20.554 1.00 94.00 85 SER A CA 1
ATOM 705 C C . SER A 1 85 ? 10.542 10.313 -21.585 1.00 94.00 85 SER A C 1
ATOM 707 O O . SER A 1 85 ? 10.829 11.334 -22.199 1.00 94.00 85 SER A O 1
ATOM 709 N N . ASP A 1 86 ? 9.388 9.666 -21.770 1.00 91.12 86 ASP A N 1
ATOM 710 C CA . ASP A 1 86 ? 8.366 10.046 -22.752 1.00 91.12 86 ASP A CA 1
ATOM 711 C C . ASP A 1 86 ? 6.975 9.932 -22.112 1.00 91.12 86 ASP A C 1
ATOM 713 O O . ASP A 1 86 ? 6.422 8.841 -21.966 1.00 91.12 86 ASP A O 1
ATOM 717 N N . THR A 1 87 ? 6.420 11.067 -21.683 1.00 86.62 87 THR A N 1
ATOM 718 C CA . THR A 1 87 ? 5.115 11.140 -21.005 1.00 86.62 87 THR A CA 1
ATOM 719 C C . THR A 1 87 ? 3.931 10.916 -21.939 1.00 86.62 87 THR A C 1
ATOM 721 O O . THR A 1 87 ? 2.850 10.569 -21.471 1.00 86.62 87 THR A O 1
ATOM 724 N N . GLU A 1 88 ? 4.109 11.132 -23.242 1.00 87.38 88 GLU A N 1
ATOM 725 C CA . GLU A 1 88 ? 3.026 11.041 -24.225 1.00 87.38 88 GLU A CA 1
ATOM 726 C C . GLU A 1 88 ? 2.797 9.598 -24.683 1.00 87.38 88 GLU A C 1
ATOM 728 O O . GLU A 1 88 ? 1.662 9.198 -24.936 1.00 87.38 88 GLU A O 1
ATOM 733 N N . HIS A 1 89 ? 3.866 8.800 -24.751 1.00 90.25 89 HIS A N 1
ATOM 734 C CA . HIS A 1 89 ? 3.825 7.457 -25.334 1.00 90.25 89 HIS A CA 1
ATOM 735 C C . HIS A 1 89 ? 3.932 6.336 -24.286 1.00 90.25 89 HIS A C 1
ATOM 737 O O . HIS A 1 89 ? 3.747 5.161 -24.611 1.00 90.25 89 HIS A O 1
ATOM 743 N N . PHE A 1 90 ? 4.205 6.654 -23.016 1.00 93.00 90 PHE A N 1
ATOM 744 C CA . PHE A 1 90 ? 4.249 5.647 -21.956 1.00 93.00 90 PHE A CA 1
ATOM 745 C C . PHE A 1 90 ? 2.844 5.227 -21.514 1.00 93.00 90 PHE A C 1
ATOM 747 O O . PHE A 1 90 ? 2.191 5.876 -20.702 1.00 93.00 90 PHE A O 1
ATOM 754 N N . LEU A 1 91 ? 2.368 4.099 -22.033 1.00 92.12 91 LEU A N 1
ATOM 755 C CA . LEU A 1 91 ? 1.039 3.585 -21.698 1.00 92.12 91 LEU A CA 1
ATOM 756 C C . LEU A 1 91 ? 0.964 3.019 -20.276 1.00 92.12 91 LEU A C 1
ATOM 758 O O . LEU A 1 91 ? 1.959 2.567 -19.717 1.00 92.12 91 LEU A O 1
ATOM 762 N N . THR A 1 92 ? -0.239 2.987 -19.696 1.00 94.38 92 THR A N 1
ATOM 763 C CA . THR A 1 92 ? -0.452 2.248 -18.443 1.00 94.38 92 THR A CA 1
ATOM 764 C C . THR A 1 92 ? -0.360 0.756 -18.722 1.00 94.38 92 THR A C 1
ATOM 766 O O . THR A 1 92 ? -1.091 0.250 -19.571 1.00 94.38 92 THR A O 1
ATOM 769 N N . LYS A 1 93 ? 0.500 0.045 -17.991 1.00 95.81 93 LYS A N 1
ATOM 770 C CA . LYS A 1 93 ? 0.637 -1.410 -18.107 1.00 95.81 93 LYS A CA 1
ATOM 771 C C . LYS A 1 93 ? 0.686 -2.065 -16.748 1.00 95.81 93 LYS A C 1
ATOM 773 O O . LYS A 1 93 ? 1.335 -1.562 -15.833 1.00 95.81 93 LYS A O 1
ATOM 778 N N . THR A 1 94 ? 0.045 -3.219 -16.644 1.00 96.94 94 THR A N 1
ATOM 779 C CA . THR A 1 94 ? 0.033 -4.024 -15.427 1.00 96.94 94 THR A CA 1
ATOM 780 C C . THR A 1 94 ? 0.680 -5.371 -15.699 1.00 96.94 94 THR A C 1
ATOM 782 O O . THR A 1 94 ? 0.448 -5.975 -16.741 1.00 96.94 94 THR A O 1
ATOM 785 N N . ILE A 1 95 ? 1.479 -5.854 -14.756 1.00 96.06 95 ILE A N 1
ATOM 786 C CA . ILE A 1 95 ? 2.051 -7.201 -14.746 1.00 96.06 95 ILE A CA 1
ATOM 787 C C . ILE A 1 95 ? 1.673 -7.916 -13.451 1.00 96.06 95 ILE A C 1
ATOM 789 O O . ILE A 1 95 ? 1.359 -7.282 -12.438 1.00 96.06 95 ILE A O 1
ATOM 793 N N . ASN A 1 96 ? 1.760 -9.243 -13.453 1.00 95.31 96 ASN A N 1
ATOM 794 C CA . ASN A 1 96 ? 1.797 -9.986 -12.199 1.00 95.31 96 ASN A CA 1
ATOM 795 C C . ASN A 1 96 ? 3.097 -9.666 -11.452 1.00 95.31 96 ASN A C 1
ATOM 797 O O . ASN A 1 96 ? 4.161 -9.534 -12.053 1.00 95.31 96 ASN A O 1
ATOM 801 N N . ASN A 1 97 ? 3.017 -9.552 -10.125 1.00 95.19 97 ASN A N 1
ATOM 802 C CA . ASN A 1 97 ? 4.202 -9.400 -9.288 1.00 95.19 97 ASN A CA 1
ATOM 803 C C . ASN A 1 97 ? 5.094 -10.637 -9.388 1.00 95.19 97 ASN A C 1
ATOM 805 O O . ASN A 1 97 ? 6.306 -10.495 -9.316 1.00 95.19 97 ASN A O 1
ATOM 809 N N . HIS A 1 98 ? 4.517 -11.831 -9.550 1.00 92.62 98 HIS A N 1
ATOM 810 C CA . HIS A 1 98 ? 5.295 -13.030 -9.830 1.00 92.62 98 HIS A CA 1
ATOM 811 C C . HIS A 1 98 ? 5.921 -12.933 -11.224 1.00 92.62 98 HIS A C 1
ATOM 813 O O . HIS A 1 98 ? 5.208 -12.878 -12.227 1.00 92.62 98 HIS A O 1
ATOM 819 N N . ILE A 1 99 ? 7.253 -12.924 -11.268 1.00 90.12 99 ILE A N 1
ATOM 820 C CA . ILE A 1 99 ? 8.027 -12.944 -12.508 1.00 90.12 99 ILE A CA 1
ATOM 821 C C . ILE A 1 99 ? 8.778 -14.279 -12.534 1.00 90.12 99 ILE A C 1
ATOM 823 O O . ILE A 1 99 ? 9.567 -14.530 -11.614 1.00 90.12 99 ILE A O 1
ATOM 827 N N . PRO A 1 100 ? 8.561 -15.136 -13.551 1.00 82.06 100 PRO A N 1
ATOM 828 C CA . PRO A 1 100 ? 9.293 -16.389 -13.688 1.00 82.06 100 PRO A CA 1
ATOM 829 C C . PRO A 1 100 ? 10.806 -16.171 -13.575 1.00 82.06 100 PRO A C 1
ATOM 831 O O . PRO A 1 100 ? 11.327 -15.196 -14.110 1.00 82.06 100 PRO A O 1
ATOM 834 N N . LEU A 1 101 ? 11.501 -17.072 -12.872 1.00 78.94 101 LEU A N 1
ATOM 835 C CA . LEU A 1 101 ? 12.953 -17.042 -12.604 1.00 78.94 101 LEU A CA 1
ATOM 836 C C . LEU A 1 101 ? 13.453 -15.921 -11.671 1.00 78.94 101 LEU A C 1
ATOM 838 O O . LEU A 1 101 ? 14.513 -16.079 -11.074 1.00 78.94 101 LEU A O 1
ATOM 842 N N . PHE A 1 102 ? 12.693 -14.839 -11.476 1.00 79.69 102 PHE A N 1
ATOM 843 C CA . PHE A 1 102 ? 13.043 -13.737 -10.563 1.00 79.69 102 PHE A CA 1
ATOM 844 C C . PHE A 1 102 ? 12.227 -13.731 -9.263 1.00 79.69 102 PHE A C 1
ATOM 846 O O . PHE A 1 102 ? 12.342 -12.798 -8.468 1.00 79.69 102 PHE A O 1
ATOM 853 N N . GLU A 1 103 ? 11.397 -14.760 -9.057 1.00 84.69 103 GLU A N 1
ATOM 854 C CA . GLU A 1 103 ? 10.408 -14.930 -7.983 1.00 84.69 103 GLU A CA 1
ATOM 855 C C . GLU A 1 103 ? 9.333 -13.837 -7.941 1.00 84.69 103 GLU A C 1
ATOM 857 O O . GLU A 1 103 ? 8.144 -14.132 -8.075 1.00 84.69 103 GLU A O 1
ATOM 862 N N . SER A 1 104 ? 9.721 -12.573 -7.754 1.00 91.44 104 SER A N 1
ATOM 863 C CA . SER A 1 104 ? 8.809 -11.443 -7.829 1.00 91.44 104 SER A CA 1
ATOM 864 C C . SER A 1 104 ? 9.475 -10.104 -8.145 1.00 91.44 104 SER A C 1
ATOM 866 O O . SER A 1 104 ? 10.618 -9.845 -7.772 1.00 91.44 104 SER A O 1
ATOM 868 N N . PHE A 1 105 ? 8.709 -9.191 -8.741 1.00 94.62 105 PHE A N 1
ATOM 869 C CA . PHE A 1 105 ? 9.095 -7.795 -8.931 1.00 94.62 105 PHE A CA 1
ATOM 870 C C . PHE A 1 105 ? 9.471 -7.119 -7.604 1.00 94.62 105 PHE A C 1
ATOM 872 O O . PHE A 1 105 ? 10.468 -6.404 -7.522 1.00 94.62 105 PHE A O 1
ATOM 879 N N . MET A 1 106 ? 8.716 -7.388 -6.535 1.00 94.06 106 MET A N 1
ATOM 880 C CA . MET A 1 106 ? 9.022 -6.872 -5.197 1.00 94.06 106 MET A CA 1
ATOM 881 C C . MET A 1 106 ? 10.383 -7.345 -4.662 1.00 94.06 106 MET A C 1
ATOM 883 O O . MET A 1 106 ? 11.068 -6.573 -3.986 1.00 94.06 106 MET A O 1
ATOM 887 N N . ASN A 1 107 ? 10.812 -8.572 -4.977 1.00 91.38 107 ASN A N 1
ATOM 888 C CA . ASN A 1 107 ? 12.151 -9.060 -4.621 1.00 91.38 107 ASN A CA 1
ATOM 889 C C . ASN A 1 107 ? 13.239 -8.284 -5.368 1.00 91.38 107 ASN A C 1
ATOM 891 O O . ASN A 1 107 ? 14.219 -7.871 -4.751 1.00 91.38 107 ASN A O 1
ATOM 895 N N . ILE A 1 108 ? 13.024 -8.008 -6.657 1.00 92.38 108 ILE A N 1
ATOM 896 C CA . ILE A 1 108 ? 13.940 -7.205 -7.475 1.00 92.38 108 ILE A CA 1
ATOM 897 C C . ILE A 1 108 ? 14.103 -5.802 -6.875 1.00 92.38 108 ILE A C 1
ATOM 899 O O . ILE A 1 108 ? 15.215 -5.398 -6.540 1.00 92.38 108 ILE A O 1
ATOM 903 N N . ILE A 1 109 ? 13.006 -5.062 -6.672 1.00 93.62 109 ILE A N 1
ATOM 904 C CA . ILE A 1 109 ? 13.087 -3.652 -6.238 1.00 93.62 109 ILE A CA 1
ATOM 905 C C . ILE A 1 109 ? 13.514 -3.475 -4.780 1.00 93.62 109 ILE A C 1
ATOM 907 O O . ILE A 1 109 ? 13.819 -2.358 -4.362 1.00 93.62 109 ILE A O 1
ATOM 911 N N . SER A 1 110 ? 13.499 -4.544 -3.983 1.00 93.31 110 SER A N 1
ATOM 912 C CA . SER A 1 110 ? 13.964 -4.527 -2.593 1.00 93.31 110 SER A CA 1
ATOM 913 C C . SER A 1 110 ? 15.397 -5.042 -2.430 1.00 93.31 110 SER A C 1
ATOM 915 O O . SER A 1 110 ? 15.936 -4.993 -1.321 1.00 93.31 110 SER A O 1
ATOM 917 N N . ASN A 1 111 ? 16.050 -5.477 -3.511 1.00 91.69 111 ASN A N 1
ATOM 918 C CA . ASN A 1 111 ? 17.443 -5.904 -3.484 1.00 91.69 111 ASN A CA 1
ATOM 919 C C . ASN A 1 111 ? 18.381 -4.682 -3.360 1.00 91.69 111 ASN A C 1
ATOM 921 O O . ASN A 1 111 ? 18.343 -3.817 -4.232 1.00 91.69 111 ASN A O 1
ATOM 925 N N . PRO A 1 112 ? 19.210 -4.574 -2.301 1.00 92.12 112 PRO A N 1
ATOM 926 C CA . PRO A 1 112 ? 20.088 -3.420 -2.081 1.00 92.12 112 PRO A CA 1
ATOM 927 C C . PRO A 1 112 ? 21.242 -3.294 -3.089 1.00 92.12 112 PRO A C 1
ATOM 929 O O . PRO A 1 112 ? 21.801 -2.205 -3.207 1.00 92.12 112 PRO A O 1
ATOM 932 N N . GLU A 1 113 ? 21.576 -4.363 -3.817 1.00 91.69 113 GLU A N 1
ATOM 933 C CA . GLU A 1 113 ? 22.678 -4.390 -4.793 1.00 91.69 113 GLU A CA 1
ATOM 934 C C . GLU A 1 113 ? 22.305 -3.755 -6.142 1.00 91.69 113 GLU A C 1
ATOM 936 O O . GLU A 1 113 ? 23.163 -3.543 -7.000 1.00 91.69 113 GLU A O 1
ATOM 941 N N . VAL A 1 114 ? 21.023 -3.435 -6.352 1.00 91.75 114 VAL A N 1
ATOM 942 C CA . VAL A 1 114 ? 20.553 -2.809 -7.592 1.00 91.75 114 VAL A CA 1
ATOM 943 C C . VAL A 1 114 ? 21.154 -1.410 -7.736 1.00 91.75 114 VAL A C 1
ATOM 945 O O . VAL A 1 114 ? 21.038 -0.549 -6.860 1.00 91.75 114 VAL A O 1
ATOM 948 N N . THR A 1 115 ? 21.783 -1.172 -8.884 1.00 92.81 115 THR A N 1
ATOM 949 C CA . THR A 1 115 ? 22.423 0.096 -9.248 1.00 92.81 115 THR A CA 1
ATOM 950 C C . THR A 1 115 ? 21.651 0.861 -10.314 1.00 92.81 115 THR A C 1
ATOM 952 O O . THR A 1 115 ? 21.773 2.086 -10.375 1.00 92.81 115 THR A O 1
ATOM 955 N N . LYS A 1 116 ? 20.855 0.171 -11.142 1.00 94.25 116 LYS A N 1
ATOM 956 C CA . LYS A 1 116 ? 19.930 0.771 -12.113 1.00 94.25 116 LYS A CA 1
ATOM 957 C C . LYS A 1 116 ? 18.705 -0.113 -12.287 1.00 94.25 116 LYS A C 1
ATOM 959 O O . LYS A 1 116 ? 18.813 -1.336 -12.287 1.00 94.25 116 LYS A O 1
ATOM 964 N N . MET A 1 117 ? 17.555 0.520 -12.489 1.00 93.56 117 MET A N 1
ATOM 965 C CA . MET A 1 117 ? 16.327 -0.177 -12.839 1.00 93.56 117 MET A CA 1
ATOM 966 C C . MET A 1 117 ? 15.432 0.701 -13.701 1.00 93.56 117 MET A C 1
ATOM 968 O O . MET A 1 117 ? 15.184 1.860 -13.353 1.00 93.56 117 MET A O 1
ATOM 972 N N . TYR A 1 118 ? 14.943 0.134 -14.799 1.00 93.75 118 TYR A N 1
ATOM 973 C CA . TYR A 1 118 ? 14.038 0.809 -15.715 1.00 93.75 118 TYR A CA 1
ATOM 974 C C . TYR A 1 118 ? 13.056 -0.165 -16.373 1.00 93.75 118 TYR A C 1
ATOM 976 O O . TYR A 1 118 ? 13.304 -1.365 -16.497 1.00 93.75 118 TYR A O 1
ATOM 984 N N . ILE A 1 119 ? 11.903 0.380 -16.737 1.00 96.31 119 ILE A N 1
ATOM 985 C CA . ILE A 1 119 ? 10.763 -0.294 -17.343 1.00 96.31 119 ILE A CA 1
ATOM 986 C C . ILE A 1 119 ? 10.581 0.312 -18.729 1.00 96.31 119 ILE A C 1
ATOM 988 O O . ILE A 1 119 ? 10.448 1.532 -18.833 1.00 96.31 119 ILE A O 1
ATOM 992 N N . GLN A 1 120 ? 10.576 -0.509 -19.776 1.00 95.62 120 GLN A N 1
ATOM 993 C CA . GLN A 1 120 ? 10.434 -0.032 -21.154 1.00 95.62 120 GLN A CA 1
ATOM 994 C C . GLN A 1 120 ? 9.193 -0.598 -21.823 1.00 95.62 120 GLN A C 1
ATOM 996 O O . GLN A 1 120 ? 8.889 -1.790 -21.705 1.00 95.62 120 GLN A O 1
ATOM 1001 N N . HIS A 1 121 ? 8.494 0.274 -22.547 1.00 92.06 121 HIS A N 1
ATOM 1002 C CA . HIS A 1 121 ? 7.306 -0.067 -23.318 1.00 92.06 121 HIS A CA 1
ATOM 1003 C C . HIS A 1 121 ? 7.614 -0.019 -24.818 1.00 92.06 121 HIS A C 1
ATOM 1005 O O . HIS A 1 121 ? 7.434 1.002 -25.465 1.00 92.06 121 HIS A O 1
ATOM 1011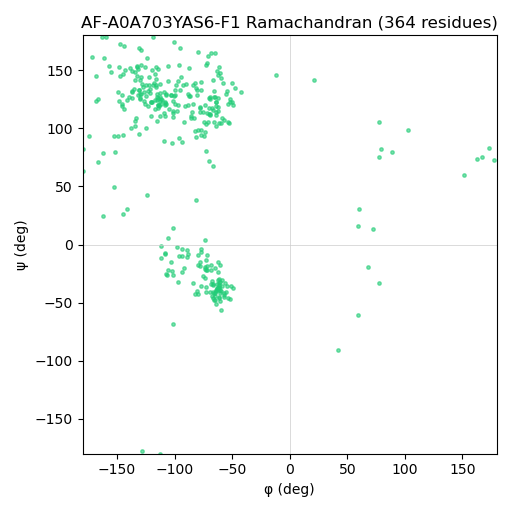 N N . ASP A 1 122 ? 8.057 -1.145 -25.366 1.00 89.81 122 ASP A N 1
ATOM 1012 C CA . ASP A 1 122 ? 8.360 -1.341 -26.793 1.00 89.81 122 ASP A CA 1
ATOM 1013 C C . ASP A 1 122 ? 7.333 -2.233 -27.523 1.00 89.81 122 ASP A C 1
ATOM 1015 O O . ASP A 1 122 ? 7.392 -2.385 -28.738 1.00 89.81 122 ASP A O 1
ATOM 1019 N N . SER A 1 123 ? 6.400 -2.841 -26.786 1.00 91.31 123 SER A N 1
ATOM 1020 C CA . SER A 1 123 ? 5.356 -3.741 -27.296 1.00 91.31 123 SER A CA 1
ATOM 1021 C C . SER A 1 123 ? 4.073 -3.568 -26.502 1.00 91.31 123 SER A C 1
ATOM 1023 O O . SER A 1 123 ? 4.150 -3.374 -25.298 1.00 91.31 123 SER A O 1
ATOM 1025 N N . ASP A 1 124 ? 2.895 -3.706 -27.100 1.00 88.94 124 ASP A N 1
ATOM 1026 C CA . ASP A 1 124 ? 1.626 -3.594 -26.364 1.00 88.94 124 ASP A CA 1
ATOM 1027 C C . ASP A 1 124 ? 1.354 -4.788 -25.431 1.00 88.94 124 ASP A C 1
ATOM 1029 O O . ASP A 1 124 ? 0.613 -4.669 -24.459 1.00 88.94 124 ASP A O 1
ATOM 1033 N N . LEU A 1 125 ? 1.986 -5.939 -25.689 1.00 92.69 125 LEU A N 1
ATOM 1034 C CA . LEU A 1 125 ? 1.677 -7.210 -25.019 1.00 92.69 125 LEU A CA 1
ATOM 1035 C C . LEU A 1 125 ? 2.513 -7.476 -23.764 1.00 92.69 125 LEU A C 1
ATOM 1037 O O . LEU A 1 125 ? 2.151 -8.319 -22.940 1.00 92.69 125 LEU A O 1
ATOM 1041 N N . TYR A 1 126 ? 3.653 -6.806 -23.630 1.00 94.25 126 TYR A N 1
ATOM 1042 C CA . TYR A 1 126 ? 4.576 -7.004 -22.521 1.00 94.25 126 TYR A CA 1
ATOM 1043 C C . TYR A 1 126 ? 5.232 -5.686 -22.107 1.00 94.25 126 TYR A C 1
ATOM 1045 O O . TYR A 1 126 ? 5.134 -4.652 -22.774 1.00 94.25 126 TYR A O 1
ATOM 1053 N N . THR A 1 127 ? 5.933 -5.733 -20.984 1.00 95.00 127 THR A N 1
ATOM 1054 C CA . THR A 1 127 ? 6.879 -4.697 -20.578 1.00 95.00 127 THR A CA 1
ATOM 1055 C C . THR A 1 127 ? 8.252 -5.313 -20.385 1.00 95.00 127 THR A C 1
ATOM 1057 O O . THR A 1 127 ? 8.357 -6.442 -19.903 1.00 95.00 127 THR A O 1
ATOM 1060 N N . ARG A 1 128 ? 9.317 -4.591 -20.731 1.00 94.62 128 ARG A N 1
ATOM 1061 C CA . ARG A 1 128 ? 10.671 -5.021 -20.374 1.00 94.62 128 ARG A CA 1
ATOM 1062 C C . ARG A 1 128 ? 11.026 -4.474 -19.005 1.00 94.62 128 ARG A C 1
ATOM 1064 O O . ARG A 1 128 ? 10.873 -3.280 -18.762 1.00 94.62 128 ARG A O 1
ATOM 1071 N N . VAL A 1 129 ? 11.495 -5.346 -18.123 1.00 94.81 129 VAL A N 1
ATOM 1072 C CA . VAL A 1 129 ? 12.081 -4.989 -16.832 1.00 94.81 129 VAL A CA 1
ATOM 1073 C C . VAL A 1 129 ? 13.584 -5.166 -16.961 1.00 94.81 129 VAL A C 1
ATOM 1075 O O . VAL A 1 129 ? 14.050 -6.281 -17.194 1.00 94.81 129 VAL A O 1
ATOM 1078 N N . LEU A 1 130 ? 14.332 -4.074 -16.831 1.00 94.06 130 LEU A N 1
ATOM 1079 C CA . LEU A 1 130 ? 15.786 -4.069 -16.932 1.00 94.06 130 LEU A CA 1
ATOM 1080 C C . LEU A 1 130 ? 16.386 -3.683 -15.586 1.00 94.06 130 LEU A C 1
ATOM 1082 O O . LEU A 1 130 ? 15.983 -2.695 -14.967 1.00 94.06 130 LEU A O 1
ATOM 1086 N N . VAL A 1 131 ? 17.339 -4.489 -15.129 1.00 93.56 131 VAL A N 1
ATOM 1087 C CA . VAL A 1 131 ? 17.951 -4.383 -13.806 1.00 93.56 131 VAL A CA 1
ATOM 1088 C C . VAL A 1 131 ? 19.454 -4.536 -13.953 1.00 93.56 131 VAL A C 1
ATOM 1090 O O . VAL A 1 131 ? 19.943 -5.444 -14.623 1.00 93.56 131 VAL A O 1
ATOM 1093 N N . THR A 1 132 ? 20.196 -3.656 -13.298 1.00 93.56 132 THR A N 1
ATOM 1094 C CA . THR A 1 132 ? 21.653 -3.732 -13.211 1.00 93.56 132 THR A CA 1
ATOM 1095 C C . THR A 1 132 ? 22.056 -3.793 -11.748 1.00 93.56 132 THR A C 1
ATOM 1097 O O . THR A 1 132 ? 21.514 -3.049 -10.930 1.00 93.56 132 THR A O 1
ATOM 1100 N N . ALA A 1 133 ? 23.015 -4.654 -11.429 1.00 91.19 133 ALA A N 1
ATOM 1101 C CA . ALA A 1 133 ? 23.665 -4.738 -10.128 1.00 91.19 133 ALA A CA 1
ATOM 1102 C C . ALA A 1 133 ? 25.158 -4.974 -10.358 1.00 91.19 133 ALA A C 1
ATOM 1104 O O . ALA A 1 133 ? 25.498 -5.892 -11.091 1.00 91.19 133 ALA A O 1
ATOM 1105 N N . SER A 1 134 ? 26.022 -4.149 -9.760 1.00 86.81 134 SER A N 1
ATOM 1106 C CA . SER A 1 134 ? 27.494 -4.207 -9.868 1.00 86.81 134 SER A CA 1
ATOM 1107 C C . SER A 1 134 ? 28.043 -4.492 -11.281 1.00 86.81 134 SER A C 1
ATOM 1109 O O . SER A 1 134 ? 28.278 -3.555 -12.041 1.00 86.81 134 SER A O 1
ATOM 1111 N N . ASP A 1 135 ? 28.242 -5.763 -11.619 1.00 87.56 135 ASP A N 1
ATOM 1112 C CA . ASP A 1 135 ? 28.830 -6.319 -12.842 1.00 87.56 135 ASP A CA 1
ATOM 1113 C C . ASP A 1 135 ? 27.826 -7.084 -13.729 1.00 87.56 135 ASP A C 1
ATOM 1115 O O . ASP A 1 135 ? 28.167 -7.553 -14.813 1.00 87.56 135 ASP A O 1
ATOM 1119 N N . THR A 1 136 ? 26.569 -7.187 -13.301 1.00 88.88 136 THR A N 1
ATOM 1120 C CA . THR A 1 136 ? 25.504 -7.917 -13.991 1.00 88.88 136 THR A CA 1
ATOM 1121 C C . THR A 1 136 ? 24.433 -6.974 -14.525 1.00 88.88 136 THR A C 1
ATOM 1123 O O . THR A 1 136 ? 23.984 -6.035 -13.861 1.00 88.88 136 THR A O 1
ATOM 1126 N N . CYS A 1 137 ? 23.982 -7.248 -15.747 1.00 91.12 137 CYS A N 1
ATOM 1127 C CA . CYS A 1 137 ? 22.809 -6.627 -16.343 1.00 91.12 137 CYS A CA 1
ATOM 1128 C C . CYS A 1 137 ? 21.855 -7.735 -16.772 1.00 91.12 137 CYS A C 1
ATOM 1130 O O . CYS A 1 137 ? 22.256 -8.672 -17.457 1.00 91.12 137 CYS A O 1
ATOM 1132 N N . THR A 1 138 ? 20.602 -7.640 -16.346 1.00 89.94 138 THR A N 1
ATOM 1133 C CA . THR A 1 138 ? 19.568 -8.610 -16.689 1.00 89.94 138 THR A CA 1
ATOM 1134 C C . THR A 1 138 ? 18.339 -7.888 -17.209 1.00 89.94 138 THR A C 1
ATOM 1136 O O . THR A 1 138 ? 17.951 -6.838 -16.695 1.00 89.94 138 THR A O 1
ATOM 1139 N N . GLN A 1 139 ? 17.711 -8.474 -18.223 1.00 91.25 139 GLN A N 1
ATOM 1140 C CA . GLN A 1 139 ? 16.452 -8.004 -18.777 1.00 91.25 139 GLN A CA 1
ATOM 1141 C C . GLN A 1 139 ? 15.450 -9.151 -18.858 1.00 91.25 139 GLN A C 1
ATOM 1143 O O . GLN A 1 139 ? 15.822 -10.286 -19.159 1.00 91.25 139 GLN A O 1
ATOM 1148 N N . ALA A 1 140 ? 14.180 -8.845 -18.618 1.00 92.00 140 ALA A N 1
ATOM 1149 C CA . ALA A 1 140 ? 13.085 -9.789 -18.770 1.00 92.00 140 ALA A CA 1
ATOM 1150 C C . ALA A 1 140 ? 11.891 -9.116 -19.448 1.00 92.00 140 ALA A C 1
ATOM 1152 O O . ALA A 1 140 ? 11.457 -8.042 -19.028 1.00 92.00 140 ALA A O 1
ATOM 1153 N N . SER A 1 141 ? 11.339 -9.766 -20.472 1.00 94.81 141 SER A N 1
ATOM 1154 C CA . SER A 1 141 ? 10.052 -9.387 -21.058 1.00 94.81 141 SER A CA 1
ATOM 1155 C C . SER A 1 141 ? 8.936 -10.040 -20.250 1.00 94.81 141 SER A C 1
ATOM 1157 O O . SER A 1 141 ? 8.824 -11.264 -20.216 1.00 94.81 141 SER A O 1
ATOM 1159 N N . VAL A 1 142 ? 8.123 -9.227 -19.580 1.00 95.44 142 VAL A N 1
ATOM 1160 C CA . VAL A 1 142 ? 7.062 -9.688 -18.682 1.00 95.44 142 VAL A CA 1
ATOM 1161 C C . VAL A 1 142 ? 5.699 -9.437 -19.332 1.00 95.44 142 VAL A C 1
ATOM 1163 O O . VAL A 1 142 ? 5.386 -8.276 -19.615 1.00 95.44 142 VAL A O 1
ATOM 1166 N N . PRO A 1 143 ? 4.884 -10.483 -19.572 1.00 95.31 143 PRO A N 1
ATOM 1167 C CA . PRO A 1 143 ? 3.562 -10.334 -20.173 1.00 95.31 143 PRO A CA 1
ATOM 1168 C C . PRO A 1 143 ? 2.654 -9.413 -19.360 1.00 95.31 143 PRO A C 1
ATOM 1170 O O . PRO A 1 143 ? 2.606 -9.490 -18.128 1.00 95.31 143 PRO A O 1
ATOM 1173 N N . CYS A 1 144 ? 1.905 -8.566 -20.058 1.00 96.00 144 CYS A N 1
ATOM 1174 C CA . CYS A 1 144 ? 0.946 -7.675 -19.430 1.00 96.00 144 CYS A CA 1
ATOM 1175 C C . CYS A 1 144 ? -0.379 -8.383 -19.147 1.00 96.00 144 CYS A C 1
ATOM 1177 O O . CYS A 1 144 ? -0.902 -9.139 -19.968 1.00 96.00 144 CYS A O 1
ATOM 1179 N N . VAL A 1 145 ? -0.944 -8.097 -17.978 1.00 93.44 145 VAL A N 1
ATOM 1180 C CA . VAL A 1 145 ? -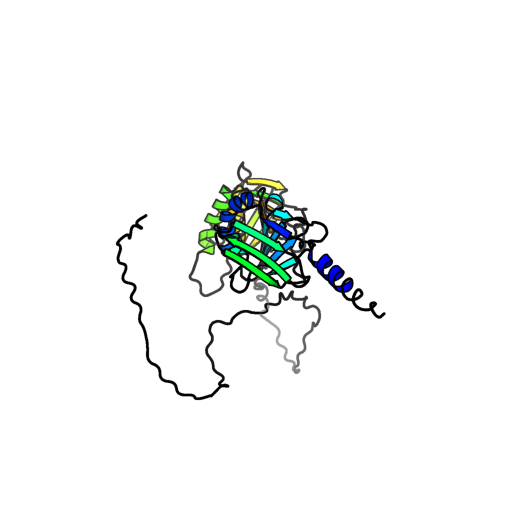2.300 -8.502 -17.611 1.00 93.44 145 VAL A CA 1
ATOM 1181 C C . VAL A 1 145 ? -3.276 -7.385 -17.968 1.00 93.44 145 VAL A C 1
ATOM 1183 O O . VAL A 1 145 ? -3.005 -6.205 -17.743 1.00 93.44 145 VAL A O 1
ATOM 1186 N N . HIS A 1 146 ? -4.418 -7.766 -18.534 1.00 87.31 146 HIS A N 1
ATOM 1187 C CA . HIS A 1 146 ? -5.456 -6.841 -18.985 1.00 87.31 146 HIS A CA 1
ATOM 1188 C C . HIS A 1 146 ? -6.648 -6.854 -18.025 1.00 87.31 146 HIS A C 1
ATOM 1190 O O . HIS A 1 146 ? -6.900 -7.850 -17.351 1.00 87.31 146 HIS A O 1
ATOM 1196 N N . GLY A 1 147 ? -7.391 -5.744 -17.971 1.00 79.56 147 GLY A N 1
ATOM 1197 C CA . GLY A 1 147 ? -8.618 -5.640 -17.171 1.00 79.56 147 GLY A CA 1
ATOM 1198 C C . GLY A 1 147 ? -8.400 -5.566 -15.656 1.00 79.56 147 GLY A C 1
ATOM 1199 O O . GLY A 1 147 ? -9.354 -5.722 -14.899 1.00 79.56 147 GLY A O 1
ATOM 1200 N N . GLN A 1 148 ? -7.167 -5.331 -15.194 1.00 84.69 148 GLN A N 1
ATOM 1201 C CA . GLN A 1 148 ? -6.895 -5.179 -13.769 1.00 84.69 148 GLN A CA 1
ATOM 1202 C C . GLN A 1 148 ? -7.361 -3.803 -13.280 1.00 84.69 148 GLN A C 1
ATOM 1204 O O . GLN A 1 148 ? -6.794 -2.770 -13.638 1.00 84.69 148 GLN A O 1
ATOM 1209 N N . GLU A 1 149 ? -8.364 -3.788 -12.407 1.00 85.12 149 GLU A N 1
ATOM 1210 C CA . GLU A 1 149 ? -8.812 -2.554 -11.772 1.00 85.12 149 GLU A CA 1
ATOM 1211 C C . GLU A 1 149 ? -7.903 -2.169 -10.598 1.00 85.12 149 GLU A C 1
ATOM 1213 O O . GLU A 1 149 ? -7.642 -2.956 -9.678 1.00 85.12 149 GLU A O 1
ATOM 1218 N N . VAL A 1 150 ? -7.435 -0.920 -10.614 1.00 88.81 150 VAL A N 1
ATOM 1219 C CA . VAL A 1 150 ? -6.749 -0.300 -9.477 1.00 88.81 150 VAL A CA 1
ATOM 1220 C C . VAL A 1 150 ? -7.795 0.349 -8.580 1.00 88.81 150 VAL A C 1
ATOM 1222 O O . VAL A 1 150 ? -8.499 1.267 -9.002 1.00 88.81 150 VAL A O 1
ATOM 1225 N N . VAL A 1 151 ? -7.868 -0.087 -7.323 1.00 88.31 151 VAL A N 1
ATOM 1226 C CA . VAL A 1 151 ? -8.815 0.462 -6.349 1.00 88.31 151 VAL A CA 1
ATOM 1227 C C . VAL A 1 151 ? -8.408 1.889 -5.982 1.00 88.31 151 VAL A C 1
ATOM 1229 O O . VAL A 1 151 ? -7.268 2.158 -5.580 1.00 88.31 151 VAL A O 1
ATOM 1232 N N . ARG A 1 152 ? -9.353 2.822 -6.107 1.00 84.50 152 ARG A N 1
ATOM 1233 C CA . ARG A 1 152 ? -9.166 4.244 -5.796 1.00 84.50 152 ARG A CA 1
ATOM 1234 C C . ARG A 1 152 ? -10.075 4.668 -4.650 1.00 84.50 152 ARG A C 1
ATOM 1236 O O . ARG A 1 152 ? -11.189 4.172 -4.510 1.00 84.50 152 ARG A O 1
ATOM 1243 N N . ASP A 1 153 ? -9.581 5.600 -3.848 1.00 80.69 153 ASP A N 1
ATOM 1244 C CA . ASP A 1 153 ? -10.373 6.289 -2.839 1.00 80.69 153 ASP A CA 1
ATOM 1245 C C . ASP A 1 153 ? -11.197 7.413 -3.491 1.00 80.69 153 ASP A C 1
ATOM 1247 O O . ASP A 1 153 ? -10.674 8.204 -4.275 1.00 80.69 153 ASP A O 1
ATOM 1251 N N . SER A 1 154 ? -12.488 7.487 -3.164 1.00 74.00 154 SER A N 1
ATOM 1252 C CA . SER A 1 154 ? -13.411 8.524 -3.641 1.00 74.00 154 SER A CA 1
ATOM 1253 C C . SER A 1 154 ? -13.240 9.874 -2.932 1.00 74.00 154 SER A C 1
ATOM 1255 O O . SER A 1 154 ? -13.914 10.843 -3.282 1.00 74.00 154 SER A O 1
ATOM 1257 N N . GLY A 1 155 ? -12.394 9.951 -1.899 1.00 70.31 155 GLY A N 1
ATOM 1258 C CA . GLY A 1 155 ? -12.000 11.183 -1.209 1.00 70.31 155 GLY A CA 1
ATOM 1259 C C . GLY A 1 155 ? -13.034 11.734 -0.221 1.00 70.31 155 GLY A C 1
ATOM 1260 O O . GLY A 1 155 ? -12.655 12.267 0.820 1.00 70.31 155 GLY A O 1
ATOM 1261 N N . LYS A 1 156 ? -14.337 11.570 -0.486 1.00 78.56 156 LYS A N 1
ATOM 1262 C CA . LYS A 1 156 ? -15.404 11.919 0.466 1.00 78.56 156 LYS A CA 1
ATOM 1263 C C . LYS A 1 156 ? -15.518 10.844 1.544 1.00 78.56 156 LYS A C 1
ATOM 1265 O O . LYS A 1 156 ? -15.856 9.703 1.233 1.00 78.56 156 LYS A O 1
ATOM 1270 N N . SER A 1 157 ? -15.282 11.228 2.798 1.00 83.12 157 SER A N 1
ATOM 1271 C CA . SER A 1 157 ? -15.340 10.322 3.944 1.00 83.12 157 SER A CA 1
ATOM 1272 C C . SER A 1 157 ? -16.200 10.904 5.067 1.00 83.12 157 SER A C 1
ATOM 1274 O O . SER A 1 157 ? -15.917 12.014 5.508 1.00 83.12 157 SER A O 1
ATOM 1276 N N . PRO A 1 158 ? -17.224 10.188 5.566 1.00 85.62 158 PRO A N 1
ATOM 1277 C CA . PRO A 1 158 ? -18.010 10.628 6.719 1.00 85.62 158 PRO A CA 1
ATOM 1278 C C . PRO A 1 158 ? -17.300 10.410 8.068 1.00 85.62 158 PRO A C 1
ATOM 1280 O O . PRO A 1 158 ? -17.852 10.788 9.098 1.00 85.62 158 PRO A O 1
ATOM 1283 N N . LEU A 1 159 ? -16.118 9.784 8.062 1.00 91.88 159 LEU A N 1
ATOM 1284 C CA . LEU A 1 159 ? -15.282 9.536 9.237 1.00 91.88 159 LEU A CA 1
ATOM 1285 C C . LEU A 1 159 ? -13.820 9.837 8.901 1.00 91.88 159 LEU A C 1
ATOM 1287 O O . LEU A 1 159 ? -13.310 9.325 7.906 1.00 91.88 159 LEU A O 1
ATOM 1291 N N . ARG A 1 160 ? -13.110 10.589 9.732 1.00 94.69 160 ARG A N 1
ATOM 1292 C CA . ARG A 1 160 ? -11.657 10.721 9.643 1.00 94.69 160 ARG A CA 1
ATOM 1293 C C . ARG A 1 160 ? -11.048 10.823 11.034 1.00 94.69 160 ARG A C 1
ATOM 1295 O O . ARG A 1 160 ? -11.278 11.796 11.750 1.00 94.69 160 ARG A O 1
ATOM 1302 N N . ILE A 1 161 ? -10.231 9.829 11.366 1.00 97.31 161 ILE A N 1
ATOM 1303 C CA . ILE A 1 161 ? -9.448 9.766 12.600 1.00 97.31 161 ILE A CA 1
ATOM 1304 C C . ILE A 1 161 ? -7.993 9.524 12.209 1.00 97.31 161 ILE A C 1
ATOM 1306 O O . ILE A 1 161 ? -7.703 8.539 11.534 1.00 97.31 161 ILE A O 1
ATOM 1310 N N . ASP A 1 162 ? -7.076 10.392 12.625 1.00 97.69 162 ASP A N 1
ATOM 1311 C CA . ASP A 1 162 ? -5.648 10.201 12.375 1.00 97.69 162 ASP A CA 1
ATOM 1312 C C . ASP A 1 162 ? -4.977 9.660 13.647 1.00 97.69 162 ASP A C 1
ATOM 1314 O O . ASP A 1 162 ? -5.064 10.257 14.721 1.00 97.69 162 ASP A O 1
ATOM 1318 N N . LEU A 1 163 ? -4.321 8.506 13.515 1.00 98.38 163 LEU A N 1
ATOM 1319 C CA . LEU A 1 163 ? -3.566 7.828 14.568 1.00 98.38 163 LEU A CA 1
ATOM 1320 C C . LEU A 1 163 ? -2.074 8.063 14.341 1.00 98.38 163 LEU A C 1
ATOM 1322 O O . LEU A 1 163 ? -1.562 7.805 13.249 1.00 98.38 163 LEU A O 1
ATOM 1326 N N . ASP A 1 164 ? -1.347 8.514 15.357 1.00 97.94 164 ASP A N 1
ATOM 1327 C CA . ASP A 1 164 ? 0.109 8.578 15.293 1.00 97.94 164 ASP A CA 1
ATOM 1328 C C . ASP A 1 164 ? 0.730 7.169 15.190 1.00 97.94 164 ASP A C 1
ATOM 1330 O O . ASP A 1 164 ? 0.100 6.135 15.443 1.00 97.94 164 ASP A O 1
ATOM 1334 N N . HIS A 1 165 ? 2.008 7.107 14.812 1.00 97.56 165 HIS A N 1
ATOM 1335 C CA . HIS A 1 165 ? 2.697 5.823 14.652 1.00 97.56 165 HIS A CA 1
ATOM 1336 C C . HIS A 1 165 ? 2.759 5.009 15.957 1.00 97.56 165 HIS A C 1
ATOM 1338 O O . HIS A 1 165 ? 2.701 3.773 15.924 1.00 97.56 165 HIS A O 1
ATOM 1344 N N . SER A 1 166 ? 2.854 5.686 17.108 1.00 97.88 166 SER A N 1
ATOM 1345 C CA . SER A 1 166 ? 2.933 5.018 18.409 1.00 97.88 166 SER A CA 1
ATOM 1346 C C . SER A 1 166 ? 1.615 4.328 18.777 1.00 97.88 166 SER A C 1
ATOM 1348 O O . SER A 1 166 ? 1.642 3.165 19.181 1.00 97.88 166 SER A O 1
ATOM 1350 N N . THR A 1 167 ? 0.479 4.970 18.501 1.00 98.25 167 THR A N 1
ATOM 1351 C CA . THR A 1 167 ? -0.872 4.420 18.661 1.00 98.25 167 THR A CA 1
ATOM 1352 C C . THR A 1 167 ? -1.098 3.250 17.713 1.00 98.25 167 THR A C 1
ATOM 1354 O O . THR A 1 167 ? -1.560 2.196 18.137 1.00 98.25 167 THR A O 1
ATOM 1357 N N . VAL A 1 168 ? -0.695 3.358 16.440 1.00 98.12 168 VAL A N 1
ATOM 1358 C CA . VAL A 1 168 ? -0.765 2.219 15.499 1.00 98.12 168 VAL A CA 1
ATOM 1359 C C . VAL A 1 168 ? 0.026 1.019 16.030 1.00 98.12 168 VAL A C 1
ATOM 1361 O O . VAL A 1 168 ? -0.436 -0.122 15.964 1.00 98.12 168 VAL A O 1
ATOM 1364 N N . SER A 1 169 ? 1.210 1.266 16.593 1.00 97.75 169 SER A N 1
ATOM 1365 C CA . SER A 1 169 ? 2.045 0.221 17.193 1.00 97.75 169 SER A CA 1
ATOM 1366 C C . SER A 1 169 ? 1.403 -0.397 18.442 1.00 97.75 169 SER A C 1
ATOM 1368 O O . SER A 1 169 ? 1.552 -1.597 18.674 1.00 97.75 169 SER A O 1
ATOM 1370 N N . GLU A 1 170 ? 0.682 0.392 19.236 1.00 98.00 170 GLU A N 1
ATOM 1371 C CA . GLU A 1 170 ? -0.092 -0.075 20.387 1.00 98.00 170 GLU A CA 1
ATOM 1372 C C . GLU A 1 170 ? -1.263 -0.966 19.959 1.00 98.00 170 GLU A C 1
ATOM 1374 O O . GLU A 1 170 ? -1.387 -2.085 20.458 1.00 98.00 170 GLU A O 1
ATOM 1379 N N . VAL A 1 171 ? -2.030 -0.555 18.944 1.00 97.81 171 VAL A N 1
ATOM 1380 C CA . VAL A 1 171 ? -3.107 -1.375 18.361 1.00 97.81 171 VAL A CA 1
ATOM 1381 C C . VAL A 1 171 ? -2.554 -2.694 17.802 1.00 97.81 171 VAL A C 1
ATOM 1383 O O . VAL A 1 171 ? -3.146 -3.755 17.994 1.00 97.81 171 VAL A O 1
ATOM 1386 N N . LEU A 1 172 ? -1.380 -2.682 17.160 1.00 96.94 172 LEU A N 1
ATOM 1387 C CA . LEU A 1 172 ? -0.725 -3.909 16.687 1.00 96.94 172 LEU A CA 1
ATOM 1388 C C . LEU A 1 172 ? -0.309 -4.847 17.830 1.00 96.94 172 LEU A C 1
ATOM 1390 O O . LEU A 1 172 ? -0.437 -6.068 17.698 1.00 96.94 172 LEU A O 1
ATOM 1394 N N . LYS A 1 173 ? 0.181 -4.302 18.952 1.00 96.19 173 LYS A N 1
ATOM 1395 C CA . LYS A 1 173 ? 0.477 -5.091 20.159 1.00 96.19 173 LYS A CA 1
ATOM 1396 C C . LYS A 1 173 ? -0.801 -5.676 20.753 1.00 96.19 173 LYS A C 1
ATOM 1398 O O . LYS A 1 173 ? -0.805 -6.853 21.101 1.00 96.19 173 LYS A O 1
ATOM 1403 N N . TRP A 1 174 ? -1.878 -4.896 20.789 1.00 95.50 174 TRP A N 1
ATOM 1404 C CA . TRP A 1 174 ? -3.197 -5.323 21.250 1.00 95.50 174 TRP A CA 1
ATOM 1405 C C . TRP A 1 174 ? -3.805 -6.445 20.387 1.00 95.50 174 TRP A C 1
ATOM 1407 O O . TRP A 1 174 ? -4.352 -7.396 20.940 1.00 95.50 174 TRP A O 1
ATOM 1417 N N . LEU A 1 175 ? -3.622 -6.417 19.058 1.00 94.94 175 LEU A N 1
ATOM 1418 C CA . LEU A 1 175 ? -4.055 -7.486 18.136 1.00 94.94 175 LEU A CA 1
ATOM 1419 C C . LEU A 1 175 ? -3.199 -8.761 18.205 1.00 94.94 175 LEU A C 1
ATOM 1421 O O . LEU A 1 175 ? -3.618 -9.824 17.738 1.00 94.94 175 LEU A O 1
ATOM 1425 N N . SER A 1 176 ? -1.974 -8.679 18.731 1.00 92.50 176 SER A N 1
ATOM 1426 C CA . SER A 1 176 ? -1.004 -9.782 18.712 1.00 92.50 176 SER A CA 1
ATOM 1427 C C . SER A 1 176 ? -1.514 -11.080 19.365 1.00 92.50 176 SER A C 1
ATOM 1429 O O . SER A 1 176 ? -1.295 -12.136 18.768 1.00 92.50 176 SER A O 1
ATOM 1431 N N . PRO A 1 177 ? -2.166 -11.070 20.546 1.00 88.56 177 PRO A N 1
ATOM 1432 C CA . PRO A 1 177 ? -2.657 -12.292 21.185 1.00 88.56 177 PRO A CA 1
ATOM 1433 C C . PRO A 1 177 ? -3.696 -13.032 20.336 1.00 88.56 177 PRO A C 1
ATOM 1435 O O . PRO A 1 177 ? -3.669 -14.254 20.276 1.00 88.56 177 PRO A O 1
ATOM 1438 N N . VAL A 1 178 ? -4.566 -12.293 19.640 1.00 86.94 178 VAL A N 1
ATOM 1439 C CA . VAL A 1 178 ? -5.682 -12.827 18.834 1.00 86.94 178 VAL A CA 1
ATOM 1440 C C . VAL A 1 178 ? -5.199 -13.429 17.512 1.00 86.94 178 VAL A C 1
ATOM 1442 O O . VAL A 1 178 ? -5.819 -14.315 16.933 1.00 86.94 178 VAL A O 1
ATOM 1445 N N . THR A 1 179 ? -4.075 -12.938 17.003 1.00 86.50 179 THR A N 1
ATOM 1446 C CA . THR A 1 179 ? -3.608 -13.244 15.646 1.00 86.50 179 THR A CA 1
ATOM 1447 C C . THR A 1 179 ? -2.432 -14.215 15.599 1.00 86.50 179 THR A C 1
ATOM 1449 O O . THR A 1 179 ? -2.227 -14.868 14.575 1.00 86.50 179 THR A O 1
ATOM 1452 N N . LYS A 1 180 ? -1.661 -14.344 16.689 1.00 76.88 180 LYS A N 1
ATOM 1453 C CA . LYS A 1 180 ? -0.511 -15.262 16.784 1.00 76.88 180 LYS A CA 1
ATOM 1454 C C . LYS A 1 180 ? -0.871 -16.676 17.255 1.00 76.88 180 LYS A C 1
ATOM 1456 O O . LYS A 1 180 ? -0.004 -17.550 17.222 1.00 76.88 180 LYS A O 1
ATOM 1461 N N . THR A 1 181 ? -2.102 -16.926 17.696 1.00 59.72 181 THR A N 1
ATOM 1462 C CA . THR A 1 181 ? -2.540 -18.230 18.216 1.00 59.72 181 THR A CA 1
ATOM 1463 C C . THR A 1 181 ? -2.490 -19.294 17.118 1.00 59.72 181 THR A C 1
ATOM 1465 O O . THR A 1 181 ? -3.224 -19.264 16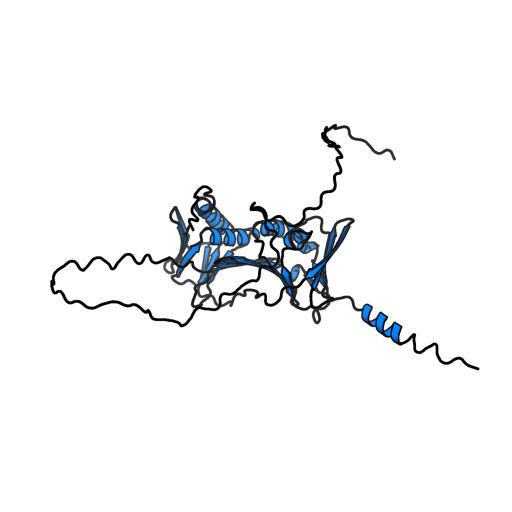.135 1.00 59.72 181 THR A O 1
ATOM 1468 N N . LYS A 1 182 ? -1.555 -20.235 17.278 1.00 53.25 182 LYS A N 1
ATOM 1469 C CA . LYS A 1 182 ? -1.063 -21.133 16.222 1.00 53.25 182 LYS A CA 1
ATOM 1470 C C . LYS A 1 182 ? -1.646 -22.558 16.266 1.00 53.25 182 LYS A C 1
ATOM 1472 O O . LYS A 1 182 ? -1.053 -23.444 15.664 1.00 53.25 182 LYS A O 1
ATOM 1477 N N . ARG A 1 183 ? -2.726 -22.833 17.014 1.00 47.94 183 ARG A N 1
ATOM 1478 C CA . ARG A 1 183 ? -3.134 -24.226 17.333 1.00 47.94 183 ARG A CA 1
ATOM 1479 C C . ARG A 1 183 ? -4.641 -24.539 17.340 1.00 47.94 183 ARG A C 1
ATOM 1481 O O . ARG A 1 183 ? -5.049 -25.433 18.069 1.00 47.94 183 ARG A O 1
ATOM 1488 N N . SER A 1 184 ? -5.468 -23.878 16.532 1.00 45.34 184 SER A N 1
ATOM 1489 C CA . SER A 1 184 ? -6.819 -24.403 16.255 1.00 45.34 184 SER A CA 1
ATOM 1490 C C . SER A 1 184 ? -6.858 -24.947 14.830 1.00 45.34 184 SER A C 1
ATOM 1492 O O . SER A 1 184 ? -6.555 -24.227 13.882 1.00 45.34 184 SER A O 1
ATOM 1494 N N . GLY A 1 185 ? -7.176 -26.238 14.687 1.00 46.72 185 GLY A N 1
ATOM 1495 C CA . GLY A 1 185 ? -7.381 -26.917 13.400 1.00 46.72 185 GLY A CA 1
ATOM 1496 C C . GLY A 1 185 ? -8.700 -26.544 12.714 1.00 46.72 185 GLY A C 1
ATOM 1497 O O . GLY A 1 185 ? -9.014 -27.092 11.662 1.00 46.72 185 GLY A O 1
ATOM 1498 N N . LYS A 1 186 ? -9.472 -25.616 13.292 1.00 49.50 186 LYS A N 1
ATOM 1499 C CA . LYS A 1 186 ? -10.624 -24.979 12.656 1.00 49.50 186 LYS A CA 1
ATOM 1500 C C . LYS A 1 186 ? -10.238 -23.555 12.272 1.00 49.50 186 LYS A C 1
ATOM 1502 O O . LYS A 1 186 ? -9.494 -22.889 12.988 1.00 49.50 186 LYS A O 1
ATOM 1507 N N . SER A 1 187 ? -10.695 -23.096 11.108 1.00 51.53 187 SER A N 1
ATOM 1508 C CA . SER A 1 187 ? -10.496 -21.717 10.666 1.00 51.53 187 SER A CA 1
ATOM 1509 C C . SER A 1 187 ? -11.351 -20.774 11.518 1.00 51.53 187 SER A C 1
ATOM 1511 O O . SER A 1 187 ? -12.369 -20.263 11.059 1.00 51.53 187 SER A O 1
ATOM 1513 N N . ASP A 1 188 ? -10.966 -20.573 12.772 1.00 58.53 188 ASP A N 1
ATOM 1514 C CA . ASP A 1 188 ? -11.638 -19.623 13.644 1.00 58.53 188 ASP A CA 1
ATOM 1515 C C . ASP A 1 188 ? -11.249 -18.221 13.154 1.00 58.53 188 ASP A C 1
ATOM 1517 O O . ASP A 1 188 ? -10.101 -17.766 13.271 1.00 58.53 188 ASP A O 1
ATOM 1521 N N . THR A 1 189 ? -12.186 -17.571 12.464 1.00 68.06 189 THR A N 1
ATOM 1522 C CA . THR A 1 189 ? -12.036 -16.185 12.031 1.00 68.06 189 THR A CA 1
ATOM 1523 C C . THR A 1 189 ? -12.289 -15.299 13.237 1.00 68.06 189 THR A C 1
ATOM 1525 O O . THR A 1 189 ? -13.426 -14.980 13.562 1.00 68.06 189 THR A O 1
ATOM 1528 N N . PHE A 1 190 ? -11.215 -14.916 13.924 1.00 86.00 190 PHE A N 1
ATOM 1529 C CA . PHE A 1 190 ? -11.320 -13.959 15.017 1.00 86.00 190 PHE A CA 1
ATOM 1530 C C . PHE A 1 190 ? -11.759 -12.591 14.498 1.00 86.00 190 PHE A C 1
ATOM 1532 O O . PHE A 1 190 ? -11.173 -12.055 13.546 1.00 86.00 190 PHE A O 1
ATOM 1539 N N . MET A 1 191 ? -12.752 -12.019 15.170 1.00 91.31 191 MET A N 1
ATOM 1540 C CA . MET A 1 191 ? -13.317 -10.718 14.845 1.00 91.31 191 MET A CA 1
ATOM 1541 C C . MET A 1 191 ? -12.667 -9.605 15.668 1.00 91.31 191 MET A C 1
ATOM 1543 O O . MET A 1 191 ? -12.318 -9.773 16.835 1.00 91.31 191 MET A O 1
ATOM 1547 N N . ALA A 1 192 ? -12.511 -8.449 15.034 1.00 94.25 192 ALA A N 1
ATOM 1548 C CA . ALA A 1 192 ? -12.167 -7.188 15.664 1.00 94.25 192 ALA A CA 1
ATOM 1549 C C . ALA A 1 192 ? -13.285 -6.183 15.375 1.00 94.25 192 ALA A C 1
ATOM 1551 O O . ALA A 1 192 ? -13.607 -5.895 14.217 1.00 94.25 192 ALA A O 1
ATOM 1552 N N . HIS A 1 193 ? -13.869 -5.648 16.440 1.00 94.75 193 HIS A N 1
ATOM 1553 C CA . HIS A 1 193 ? -14.855 -4.585 16.376 1.00 94.75 193 HIS A CA 1
ATOM 1554 C C . HIS A 1 193 ? -14.171 -3.237 16.570 1.00 94.75 193 HIS A C 1
ATOM 1556 O O . HIS A 1 193 ? -13.384 -3.063 17.499 1.00 94.75 193 HIS A O 1
ATOM 1562 N N . ILE A 1 194 ? -14.489 -2.277 15.708 1.00 96.19 194 ILE A N 1
ATOM 1563 C CA . ILE A 1 194 ? -14.079 -0.881 15.880 1.00 96.19 194 ILE A CA 1
ATOM 1564 C C . ILE A 1 194 ? -15.347 -0.071 16.092 1.00 96.19 194 ILE A C 1
ATOM 1566 O O . ILE A 1 194 ? -16.225 -0.070 15.230 1.00 96.19 194 ILE A O 1
ATOM 1570 N N . ILE A 1 195 ? -15.446 0.588 17.239 1.00 95.75 195 ILE A N 1
ATOM 1571 C CA . ILE A 1 195 ? -16.585 1.404 17.648 1.00 95.75 195 ILE A CA 1
ATOM 1572 C C . ILE A 1 195 ? -16.098 2.842 17.745 1.00 95.75 195 ILE A C 1
ATOM 1574 O O . ILE A 1 195 ? -15.133 3.128 18.446 1.00 95.75 195 ILE A O 1
ATOM 1578 N N . VAL A 1 196 ? -16.762 3.741 17.033 1.00 96.25 196 VAL A N 1
ATOM 1579 C CA . VAL A 1 196 ? -16.489 5.176 17.078 1.00 96.25 196 VAL A CA 1
ATOM 1580 C C . VAL A 1 196 ? -17.680 5.868 17.720 1.00 96.25 196 VAL A C 1
ATOM 1582 O O . VAL A 1 196 ? -18.816 5.623 17.308 1.00 96.25 196 VAL A O 1
ATOM 1585 N N . GLN A 1 197 ? -17.422 6.725 18.706 1.00 95.50 197 GLN A N 1
ATOM 1586 C CA . GLN A 1 197 ? -18.428 7.544 19.384 1.00 95.50 197 GLN A CA 1
ATOM 1587 C C . GLN A 1 197 ? -18.105 9.030 19.213 1.00 95.50 197 GLN A C 1
ATOM 1589 O O . GLN A 1 197 ? -16.943 9.396 19.068 1.00 95.50 197 GLN A O 1
ATOM 1594 N N . VAL A 1 198 ? -19.135 9.884 19.194 1.00 94.62 198 VAL A N 1
ATOM 1595 C CA . VAL A 1 198 ? -18.984 11.337 18.967 1.00 94.62 198 VAL A CA 1
ATOM 1596 C C . VAL A 1 198 ? -18.944 12.145 20.267 1.00 94.62 198 VAL A C 1
ATOM 1598 O O . VAL A 1 198 ? -18.264 13.162 20.316 1.00 94.62 198 VAL A O 1
ATOM 1601 N N . ASN A 1 199 ? -19.650 11.717 21.319 1.00 91.69 199 ASN A N 1
ATOM 1602 C CA . ASN A 1 199 ? -19.849 12.511 22.538 1.00 91.69 199 ASN A CA 1
ATOM 1603 C C . ASN A 1 199 ? -19.548 11.691 23.812 1.00 91.69 199 ASN A C 1
ATOM 1605 O O . ASN A 1 199 ? -20.458 11.025 24.309 1.00 91.69 199 ASN A O 1
ATOM 1609 N N . PRO A 1 200 ? -18.321 11.767 24.370 1.00 92.56 200 PRO A N 1
ATOM 1610 C CA . PRO A 1 200 ? -17.131 12.420 23.804 1.00 92.56 200 PRO A CA 1
ATOM 1611 C C . PRO A 1 200 ? -16.548 11.647 22.599 1.00 92.56 200 PRO A C 1
ATOM 1613 O O . PRO A 1 200 ? -16.856 10.465 22.440 1.00 92.56 200 PRO A O 1
ATOM 1616 N N . PRO A 1 201 ? -15.704 12.274 21.748 1.00 96.19 201 PRO A N 1
ATOM 1617 C CA . PRO A 1 201 ? -15.061 11.579 20.639 1.00 96.19 201 PRO A CA 1
ATOM 1618 C C . PRO A 1 201 ? -14.118 10.480 21.133 1.00 96.19 201 PRO A C 1
ATOM 1620 O O . PRO A 1 201 ? -13.091 10.770 21.759 1.00 96.19 201 PRO A O 1
ATOM 1623 N N . THR A 1 202 ? -14.457 9.228 20.837 1.00 97.50 202 THR A N 1
ATOM 1624 C CA . THR A 1 202 ? -13.641 8.060 21.185 1.00 97.50 202 THR A CA 1
ATOM 1625 C C . THR A 1 202 ? -13.607 7.048 20.046 1.00 97.50 202 THR A C 1
ATOM 1627 O O . THR A 1 202 ? -14.527 6.947 19.227 1.00 97.50 202 THR A O 1
ATOM 1630 N N . ILE A 1 203 ? -12.512 6.292 19.981 1.00 97.94 203 ILE A N 1
ATOM 1631 C CA . ILE A 1 203 ? -12.379 5.099 19.151 1.00 97.94 203 ILE A CA 1
ATOM 1632 C C . ILE A 1 203 ? -12.006 3.926 20.051 1.00 97.94 203 ILE A C 1
ATOM 1634 O O . ILE A 1 203 ? -10.968 3.933 20.714 1.00 97.94 203 ILE A O 1
ATOM 1638 N N . LYS A 1 204 ? -12.866 2.912 20.067 1.00 98.00 204 LYS A N 1
ATOM 1639 C CA . LYS A 1 204 ? -12.714 1.702 20.864 1.00 98.00 204 LYS A CA 1
ATOM 1640 C C . LYS A 1 204 ? -12.531 0.494 19.955 1.00 98.00 204 LYS A C 1
ATOM 1642 O O . LYS A 1 204 ? -13.337 0.235 19.063 1.00 98.00 204 LYS A O 1
ATOM 1647 N N . PHE A 1 205 ? -11.466 -0.250 20.197 1.00 97.56 205 PHE A N 1
ATOM 1648 C CA . PHE A 1 205 ? -11.150 -1.522 19.572 1.00 97.56 205 PHE A CA 1
ATOM 1649 C C . PHE A 1 205 ? -11.529 -2.643 20.537 1.00 97.56 205 PHE A C 1
ATOM 1651 O O . PHE A 1 205 ? -11.121 -2.625 21.695 1.00 97.56 205 PHE A O 1
ATOM 1658 N N . VAL A 1 206 ? -12.313 -3.615 20.078 1.00 96.44 206 VAL A N 1
ATOM 1659 C CA . VAL A 1 206 ? -12.803 -4.723 20.909 1.00 96.44 206 VAL A CA 1
ATOM 1660 C C . VAL A 1 206 ? -12.581 -6.040 20.177 1.00 96.44 206 VAL A C 1
ATOM 1662 O O . VAL A 1 206 ? -12.972 -6.188 19.021 1.00 96.44 206 VAL A O 1
ATOM 1665 N N . THR A 1 207 ? -11.962 -7.002 20.849 1.00 92.75 207 THR A N 1
ATOM 1666 C CA . THR A 1 207 ? -11.982 -8.418 20.465 1.00 92.75 207 THR A CA 1
ATOM 1667 C C . THR A 1 207 ? -12.634 -9.225 21.583 1.00 92.75 207 THR A C 1
ATOM 1669 O O . THR A 1 207 ? -12.986 -8.681 22.626 1.00 92.75 207 THR A O 1
ATOM 1672 N N . GLU A 1 208 ? -12.765 -10.534 21.398 1.00 87.62 208 GLU A N 1
ATOM 1673 C CA . GLU A 1 208 ? -13.242 -11.438 22.452 1.00 87.62 208 GLU A CA 1
ATOM 1674 C C . GLU A 1 208 ? -12.320 -11.480 23.682 1.00 87.62 208 GLU A C 1
ATOM 1676 O O . GLU A 1 208 ? -12.768 -11.823 24.771 1.00 87.62 208 GLU A O 1
ATOM 1681 N N . MET A 1 209 ? -11.032 -11.149 23.526 1.00 87.69 209 MET A N 1
ATOM 1682 C CA . MET A 1 209 ? -10.039 -11.293 24.598 1.00 87.69 209 MET A CA 1
ATOM 1683 C C . MET A 1 209 ? -9.701 -9.989 25.312 1.00 87.69 209 MET A C 1
ATOM 1685 O O . MET A 1 209 ? -9.200 -10.015 26.434 1.00 87.69 209 MET A O 1
ATOM 1689 N N . ASN A 1 210 ? -9.864 -8.853 24.642 1.00 91.62 210 ASN A N 1
ATOM 1690 C CA . ASN A 1 210 ? -9.398 -7.572 25.146 1.00 91.62 210 ASN A CA 1
ATOM 1691 C C . ASN A 1 210 ? -10.083 -6.397 24.448 1.00 91.62 210 ASN A C 1
ATOM 1693 O O . ASN A 1 210 ? -10.581 -6.496 23.326 1.00 91.62 210 ASN A O 1
ATOM 1697 N N . GLU A 1 211 ? -10.016 -5.246 25.103 1.00 96.25 211 GLU A N 1
ATOM 1698 C CA . GLU A 1 211 ? -10.443 -3.966 24.559 1.00 96.25 211 GLU A CA 1
ATOM 1699 C C . GLU A 1 211 ? -9.352 -2.912 24.729 1.00 96.25 211 GLU A C 1
ATOM 1701 O O . GLU A 1 211 ? -8.476 -3.031 25.586 1.00 96.25 211 GLU A O 1
ATOM 1706 N N . LEU A 1 212 ? -9.380 -1.913 23.857 1.00 97.62 212 LEU A N 1
ATOM 1707 C CA . LEU A 1 212 ? -8.457 -0.790 23.842 1.00 97.62 212 LEU A CA 1
ATOM 1708 C C . LEU A 1 212 ? -9.221 0.445 23.381 1.00 97.62 212 LEU A C 1
ATOM 1710 O O . LEU A 1 212 ? -9.887 0.406 22.349 1.00 97.62 212 LEU A O 1
ATOM 1714 N N . GLU A 1 213 ? -9.132 1.536 24.126 1.00 97.88 213 GLU A N 1
ATOM 1715 C CA . GLU A 1 213 ? -9.891 2.752 23.851 1.00 97.88 213 GLU A CA 1
ATOM 1716 C C . GLU A 1 213 ? -8.975 3.967 23.809 1.00 97.88 213 GLU A C 1
ATOM 1718 O O . GLU A 1 213 ? -8.079 4.117 24.639 1.00 97.88 213 GLU A O 1
ATOM 1723 N N . PHE A 1 214 ? -9.227 4.845 22.841 1.00 98.06 214 PHE A N 1
ATOM 1724 C CA . PHE A 1 214 ? -8.539 6.118 22.715 1.00 98.06 214 PHE A CA 1
ATOM 1725 C C . PHE A 1 214 ? -9.543 7.262 22.642 1.00 98.06 214 PHE A C 1
ATOM 1727 O O . PHE A 1 214 ? -10.469 7.251 21.828 1.00 98.06 214 PHE A O 1
ATOM 1734 N N . SER A 1 215 ? -9.305 8.280 23.461 1.00 97.12 215 SER A N 1
ATOM 1735 C CA . SER A 1 215 ? -9.952 9.585 23.375 1.00 97.12 215 SER A CA 1
ATOM 1736 C C . SER A 1 215 ? -9.092 10.569 22.578 1.00 97.12 215 SER A C 1
ATOM 1738 O O . SER A 1 215 ? -7.913 10.317 22.300 1.00 97.12 215 SER A O 1
ATOM 1740 N N . ASN A 1 216 ? -9.670 11.720 22.231 1.00 95.94 216 ASN A N 1
ATOM 1741 C CA . ASN A 1 216 ? -8.945 12.781 21.535 1.00 95.94 216 ASN A CA 1
ATOM 1742 C C . ASN A 1 216 ? -7.684 13.211 22.307 1.00 95.94 216 ASN A C 1
ATOM 1744 O O . ASN A 1 216 ? -7.738 13.486 23.507 1.00 95.94 216 ASN A O 1
ATOM 1748 N N . SER A 1 217 ? -6.545 13.250 21.617 1.00 96.06 217 SER A N 1
ATOM 1749 C CA . SER A 1 217 ? -5.240 13.596 22.186 1.00 96.06 217 SER A CA 1
ATOM 1750 C C . SER A 1 217 ? -4.260 14.032 21.090 1.00 96.06 217 SER A C 1
ATOM 1752 O O . SER A 1 217 ? -4.560 13.954 19.903 1.00 96.06 217 SER A O 1
ATOM 1754 N N . ASN A 1 218 ? -3.032 14.403 21.463 1.00 94.69 218 ASN A N 1
ATOM 1755 C CA . ASN A 1 218 ? -1.967 14.699 20.491 1.00 94.69 218 ASN A CA 1
ATOM 1756 C C . ASN A 1 218 ? -1.575 13.490 19.617 1.00 94.69 218 ASN A C 1
ATOM 1758 O O . ASN A 1 218 ? -0.879 13.656 18.619 1.00 94.69 218 ASN A O 1
ATOM 1762 N N . LYS A 1 219 ? -1.983 12.276 20.007 1.00 96.69 219 LYS A N 1
ATOM 1763 C CA . LYS A 1 219 ? -1.684 11.028 19.296 1.00 96.69 219 LYS A CA 1
ATOM 1764 C C . LYS A 1 219 ? -2.854 10.509 18.464 1.00 96.69 219 LYS A C 1
ATOM 1766 O O . LYS A 1 219 ? -2.638 9.745 17.528 1.00 96.69 219 LYS A O 1
ATOM 1771 N N . VAL A 1 220 ? -4.074 10.908 18.813 1.00 97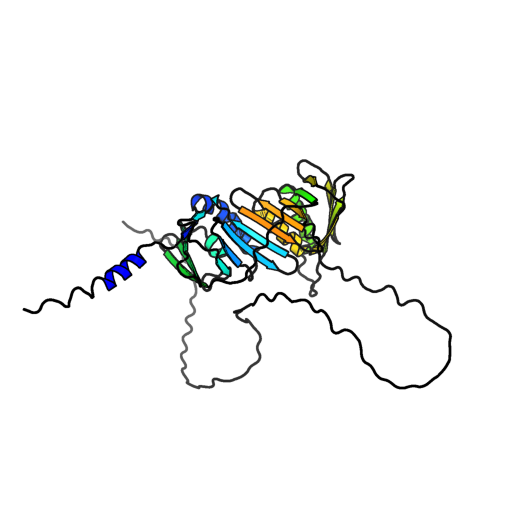.94 220 VAL A N 1
ATOM 1772 C CA . VAL A 1 220 ? -5.314 10.468 18.169 1.00 97.94 220 VAL A CA 1
ATOM 1773 C C . VAL A 1 220 ? -6.168 11.697 17.926 1.00 97.94 220 VAL A C 1
ATOM 1775 O O . VAL A 1 220 ? -6.728 12.257 18.868 1.00 97.94 220 VAL A O 1
ATOM 1778 N N . ILE A 1 221 ? -6.245 12.112 16.664 1.00 97.69 221 ILE A N 1
ATOM 1779 C CA . ILE A 1 221 ? -6.931 13.337 16.256 1.00 97.69 221 ILE A CA 1
ATOM 1780 C C . ILE A 1 221 ? -8.214 12.965 15.524 1.00 97.69 221 ILE A C 1
ATOM 1782 O O . ILE A 1 221 ? -8.192 12.268 14.507 1.00 97.69 221 ILE A O 1
ATOM 1786 N N . PHE A 1 222 ? -9.332 13.465 16.034 1.00 96.94 222 PHE A N 1
ATOM 1787 C CA . PHE A 1 222 ? -10.654 13.287 15.451 1.00 96.94 222 PHE A CA 1
ATOM 1788 C C . PHE A 1 222 ? -11.008 14.517 14.604 1.00 96.94 222 PHE A C 1
ATOM 1790 O O . PHE A 1 222 ? -11.054 15.625 15.133 1.00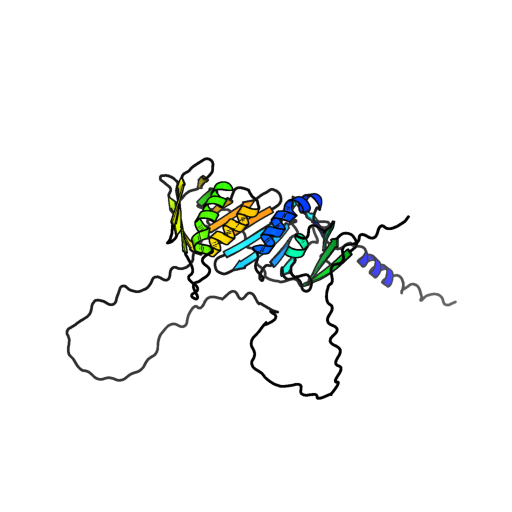 96.94 222 PHE A O 1
ATOM 1797 N N . TYR A 1 223 ? -11.245 14.334 13.301 1.00 93.50 223 TYR A N 1
ATOM 1798 C CA . TYR A 1 223 ? -11.632 15.422 12.389 1.00 93.50 223 TYR A CA 1
ATOM 1799 C C . TYR A 1 223 ? -13.136 15.397 12.121 1.00 93.50 223 TYR A C 1
ATOM 1801 O O . TYR A 1 223 ? -13.874 16.257 12.589 1.00 93.50 223 TYR A O 1
ATOM 1809 N N . ASP A 1 224 ? -13.582 14.364 11.411 1.00 89.88 224 ASP A N 1
ATOM 1810 C CA . ASP A 1 224 ? -14.984 14.120 11.091 1.00 89.88 224 ASP A CA 1
ATOM 1811 C C . ASP A 1 224 ? -15.396 12.847 11.816 1.00 89.88 224 ASP A C 1
ATOM 1813 O O . ASP A 1 224 ? -14.789 11.797 11.600 1.00 89.88 224 ASP A O 1
ATOM 1817 N N . VAL A 1 225 ? -16.392 12.915 12.697 1.00 90.50 225 VAL A N 1
ATOM 1818 C CA . VAL A 1 225 ? -16.788 11.766 13.520 1.00 90.50 225 VAL A CA 1
ATOM 1819 C C . VAL A 1 225 ? -18.289 11.559 13.447 1.00 90.50 225 VAL A C 1
ATOM 1821 O O . VAL A 1 225 ? -19.077 12.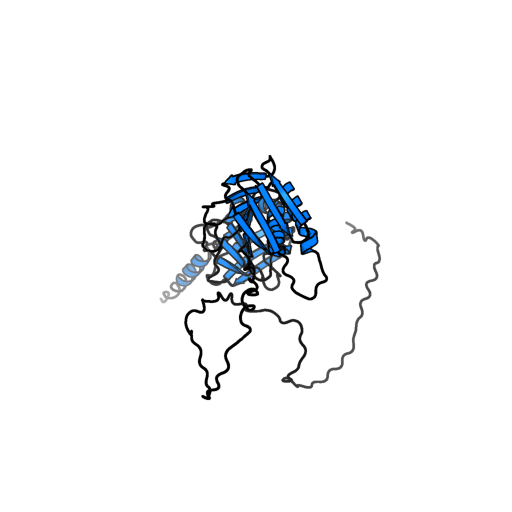489 13.606 1.00 90.50 225 VAL A O 1
ATOM 1824 N N . LYS A 1 226 ? -18.685 10.305 13.239 1.00 91.25 226 LYS A N 1
ATOM 1825 C CA . LYS A 1 226 ? -20.058 9.827 13.388 1.00 91.25 226 LYS A CA 1
ATOM 1826 C C . LYS A 1 226 ? -20.037 8.546 14.203 1.00 91.25 226 LYS A C 1
ATOM 1828 O O . LYS A 1 226 ? -19.047 7.815 14.172 1.00 91.25 226 LYS A O 1
ATOM 1833 N N . ASN A 1 227 ? -21.139 8.261 14.892 1.00 91.94 227 ASN A N 1
ATOM 1834 C CA . ASN A 1 227 ? -21.297 6.983 15.571 1.00 91.94 227 ASN A CA 1
ATOM 1835 C C . ASN A 1 227 ? -21.274 5.869 14.520 1.00 91.94 227 ASN A C 1
ATOM 1837 O O . ASN A 1 227 ? -22.143 5.818 13.648 1.00 91.94 227 ASN A O 1
ATOM 1841 N N . MET A 1 228 ? -20.258 5.012 14.571 1.00 91.25 228 MET A N 1
ATOM 1842 C CA . MET A 1 228 ? -20.052 3.948 13.590 1.00 91.25 228 MET A CA 1
ATOM 1843 C C . MET A 1 228 ? -19.513 2.695 14.268 1.00 91.25 228 MET A C 1
ATOM 1845 O O . MET A 1 228 ? -18.784 2.768 15.257 1.00 91.25 228 MET A O 1
ATOM 1849 N N . ARG A 1 229 ? -19.850 1.537 13.698 1.00 91.44 229 ARG A N 1
ATOM 1850 C CA . ARG A 1 229 ? -19.320 0.240 14.111 1.00 91.44 229 ARG A CA 1
ATOM 1851 C C . ARG A 1 229 ? -18.841 -0.538 12.892 1.00 91.44 229 ARG A C 1
ATOM 1853 O O . ARG A 1 229 ? -19.560 -0.645 11.900 1.00 91.44 229 ARG A O 1
ATOM 1860 N N . PHE A 1 230 ? -17.645 -1.104 12.992 1.00 92.62 230 PHE A N 1
ATOM 1861 C CA . PHE A 1 230 ? -17.069 -2.003 11.995 1.00 92.62 230 PHE A CA 1
ATOM 1862 C C . PHE A 1 230 ? -16.872 -3.380 12.605 1.00 92.62 230 PHE A C 1
ATOM 1864 O O . PHE A 1 230 ? -16.381 -3.486 13.726 1.00 92.62 230 PHE A O 1
ATOM 1871 N N . ASN A 1 231 ? -17.218 -4.416 11.846 1.00 92.44 231 ASN A N 1
ATOM 1872 C CA . ASN A 1 231 ? -16.960 -5.810 12.184 1.00 92.44 231 ASN A CA 1
ATOM 1873 C C . ASN A 1 231 ? -15.980 -6.356 11.141 1.00 92.44 231 ASN A C 1
ATOM 1875 O O . ASN A 1 231 ? -16.346 -6.517 9.977 1.00 92.44 231 ASN A O 1
ATOM 1879 N N . LEU A 1 232 ? -14.722 -6.557 11.529 1.00 93.50 232 LEU A N 1
ATOM 1880 C CA . LEU A 1 232 ? -13.629 -6.890 10.613 1.00 93.50 232 LEU A CA 1
ATOM 1881 C C . LEU A 1 232 ? -12.921 -8.163 11.071 1.00 93.50 232 LEU A C 1
ATOM 1883 O O . LEU A 1 232 ? -12.813 -8.411 12.268 1.00 93.50 232 LEU A O 1
ATOM 1887 N N . SER A 1 233 ? -12.321 -8.907 10.142 1.00 92.88 233 SER A N 1
ATOM 1888 C CA . SER A 1 233 ? -11.349 -9.939 10.514 1.00 92.88 233 SER A CA 1
ATOM 1889 C C . SER A 1 233 ? -10.145 -9.314 11.222 1.00 92.88 233 SER A C 1
ATOM 1891 O O . SER A 1 233 ? -9.462 -8.445 10.665 1.00 92.88 233 SER A O 1
ATOM 1893 N N . ALA A 1 234 ? -9.821 -9.814 12.417 1.00 93.69 234 ALA A N 1
ATOM 1894 C CA . ALA A 1 234 ? -8.659 -9.383 13.190 1.00 93.69 234 ALA A CA 1
ATOM 1895 C C . ALA A 1 234 ? -7.345 -9.593 12.414 1.00 93.69 234 ALA A C 1
ATOM 1897 O O . ALA A 1 234 ? -6.444 -8.754 12.469 1.00 93.69 234 ALA A O 1
ATOM 1898 N N . LYS A 1 235 ? -7.251 -10.670 11.617 1.00 92.25 235 LYS A N 1
ATOM 1899 C CA . LYS A 1 235 ? -6.094 -10.943 10.742 1.00 92.25 235 LYS A CA 1
ATOM 1900 C C . LYS A 1 235 ? -5.979 -9.917 9.614 1.00 92.25 235 LYS A C 1
ATOM 1902 O O . LYS A 1 235 ? -4.876 -9.477 9.291 1.00 92.25 235 LYS A O 1
ATOM 1907 N N . ASN A 1 236 ? -7.101 -9.523 9.007 1.00 93.88 236 ASN A N 1
ATOM 1908 C CA . ASN A 1 236 ? -7.099 -8.494 7.966 1.00 93.88 236 ASN A CA 1
ATOM 1909 C C . ASN A 1 236 ? -6.721 -7.125 8.537 1.00 93.88 236 ASN A C 1
ATOM 1911 O O . ASN A 1 236 ? -5.866 -6.453 7.958 1.00 93.88 236 ASN A O 1
ATOM 1915 N N . LEU A 1 237 ? -7.283 -6.755 9.691 1.00 95.94 237 LEU A N 1
ATOM 1916 C CA . LEU A 1 237 ? -6.959 -5.506 10.378 1.00 95.94 237 LEU A CA 1
ATOM 1917 C C . LEU A 1 237 ? -5.480 -5.444 10.780 1.00 95.94 237 LEU A C 1
ATOM 1919 O O . LEU A 1 237 ? -4.813 -4.446 10.508 1.00 95.94 237 LEU A O 1
ATOM 1923 N N . GLN A 1 238 ? -4.936 -6.524 11.348 1.00 95.25 238 GLN A N 1
ATOM 1924 C CA . GLN A 1 238 ? -3.518 -6.591 11.699 1.00 95.25 238 GLN A CA 1
ATOM 1925 C C . GLN A 1 238 ? -2.624 -6.442 10.467 1.00 95.25 238 GLN A C 1
ATOM 1927 O O . GLN A 1 238 ? -1.656 -5.685 10.512 1.00 95.25 238 GLN A O 1
ATOM 1932 N N . GLN A 1 239 ? -2.926 -7.144 9.370 1.00 94.25 239 GLN A N 1
ATOM 1933 C CA . GLN A 1 239 ? -2.124 -7.066 8.147 1.00 94.25 239 GLN A CA 1
ATOM 1934 C C . GLN A 1 239 ? -2.163 -5.656 7.537 1.00 94.25 239 GLN A C 1
ATOM 1936 O O . GLN A 1 239 ? -1.125 -5.146 7.113 1.00 94.25 239 GLN A O 1
ATOM 1941 N N . ALA A 1 240 ? -3.328 -5.006 7.549 1.00 95.81 240 ALA A N 1
ATOM 1942 C CA . ALA A 1 240 ? -3.497 -3.638 7.073 1.00 95.81 240 ALA A CA 1
ATOM 1943 C C . ALA A 1 240 ? -2.696 -2.629 7.917 1.00 95.81 240 ALA A C 1
ATOM 1945 O O . ALA A 1 240 ? -1.880 -1.883 7.375 1.00 95.81 240 ALA A O 1
ATOM 1946 N N . LEU A 1 241 ? -2.840 -2.669 9.247 1.00 97.44 241 LEU A N 1
ATOM 1947 C CA . LEU A 1 241 ? -2.082 -1.809 10.165 1.00 97.44 241 LEU A CA 1
ATOM 1948 C C . LEU A 1 241 ? -0.576 -2.081 10.102 1.00 97.44 241 LEU A C 1
ATOM 1950 O O . LEU A 1 241 ? 0.216 -1.144 10.152 1.00 97.44 241 LEU A O 1
ATOM 1954 N N . SER A 1 242 ? -0.171 -3.345 9.940 1.00 96.44 242 SER A N 1
ATOM 1955 C CA . SER A 1 242 ? 1.240 -3.722 9.794 1.00 96.44 242 SER A CA 1
ATOM 1956 C C . SER A 1 242 ? 1.847 -3.096 8.546 1.00 96.44 242 SER A C 1
ATOM 1958 O O . SER A 1 242 ? 2.978 -2.625 8.600 1.00 96.44 242 SER A O 1
ATOM 1960 N N . MET A 1 243 ? 1.091 -3.038 7.445 1.00 95.50 243 MET A N 1
ATOM 1961 C CA . MET A 1 243 ? 1.525 -2.374 6.219 1.00 95.50 243 MET A CA 1
ATOM 1962 C C . MET A 1 243 ? 1.679 -0.863 6.431 1.00 95.50 243 MET A C 1
ATOM 1964 O O . MET A 1 243 ? 2.725 -0.306 6.107 1.00 95.50 243 MET A O 1
ATOM 1968 N N . CYS A 1 244 ? 0.695 -0.198 7.043 1.00 96.81 244 CYS A N 1
ATOM 1969 C CA . CYS A 1 244 ? 0.788 1.233 7.354 1.00 96.81 244 CYS A CA 1
ATOM 1970 C C . CYS A 1 244 ? 1.972 1.551 8.288 1.00 96.81 244 CYS A C 1
ATOM 1972 O O . CYS A 1 244 ? 2.690 2.527 8.079 1.00 96.81 244 CYS A O 1
ATOM 1974 N N . ALA A 1 245 ? 2.239 0.694 9.278 1.00 96.75 245 ALA A N 1
ATOM 1975 C CA . ALA A 1 245 ? 3.308 0.892 10.255 1.00 96.75 245 ALA A CA 1
ATOM 1976 C C . ALA A 1 245 ? 4.728 0.863 9.655 1.00 96.75 245 ALA A C 1
ATOM 1978 O O . ALA A 1 245 ? 5.650 1.398 10.277 1.00 96.75 245 ALA A O 1
ATOM 1979 N N . VAL A 1 246 ? 4.921 0.277 8.463 1.00 95.50 246 VAL A N 1
ATOM 1980 C CA . VAL A 1 246 ? 6.227 0.224 7.775 1.00 95.50 246 VAL A CA 1
ATOM 1981 C C . VAL A 1 246 ? 6.754 1.624 7.444 1.00 95.50 246 VAL A C 1
ATOM 1983 O O . VAL A 1 246 ? 7.960 1.851 7.547 1.00 95.50 246 VAL A O 1
ATOM 1986 N N . ILE A 1 247 ? 5.872 2.567 7.083 1.00 94.25 247 ILE A N 1
ATOM 1987 C CA . ILE A 1 247 ? 6.257 3.937 6.689 1.00 94.25 247 ILE A CA 1
ATOM 1988 C C . ILE A 1 247 ? 6.682 4.779 7.903 1.00 94.25 247 ILE A C 1
ATOM 1990 O O . ILE A 1 247 ? 7.436 5.737 7.755 1.00 94.25 247 ILE A O 1
ATOM 1994 N N . LYS A 1 248 ? 6.264 4.389 9.113 1.00 95.38 248 LYS A N 1
ATOM 1995 C CA . LYS A 1 248 ? 6.531 5.114 10.366 1.00 95.38 248 LYS A CA 1
ATOM 1996 C C . LYS A 1 248 ? 5.978 6.544 10.405 1.00 95.38 248 LYS A C 1
ATOM 1998 O O . LYS A 1 248 ? 6.542 7.409 11.069 1.00 95.38 248 LYS A O 1
ATOM 2003 N N . THR A 1 249 ? 4.870 6.788 9.714 1.00 96.19 249 THR A N 1
ATOM 2004 C CA . THR A 1 249 ? 4.106 8.040 9.789 1.00 96.19 249 THR A CA 1
ATOM 2005 C C . THR A 1 249 ? 2.739 7.790 10.425 1.00 96.19 249 THR A C 1
ATOM 2007 O O . THR A 1 249 ? 2.432 6.664 10.832 1.00 96.19 249 THR A O 1
ATOM 2010 N N . SER A 1 250 ? 1.925 8.838 10.560 1.00 96.50 250 SER A N 1
ATOM 2011 C CA . SER A 1 250 ? 0.538 8.682 10.991 1.00 96.50 250 SER A CA 1
ATOM 2012 C C . SER A 1 250 ? -0.261 7.821 10.005 1.00 96.50 250 SER A C 1
ATOM 2014 O O . SER A 1 250 ? 0.042 7.723 8.809 1.00 96.50 250 SER A O 1
ATOM 2016 N N . CYS A 1 251 ? -1.284 7.164 10.536 1.00 97.94 251 CYS A N 1
ATOM 2017 C CA . CYS A 1 251 ? -2.252 6.379 9.793 1.00 97.94 251 CYS A CA 1
ATOM 2018 C C . CYS A 1 251 ? -3.615 7.062 9.898 1.00 97.94 251 CYS A C 1
ATOM 2020 O O . CYS A 1 251 ? -4.151 7.220 10.991 1.00 97.94 251 CYS A O 1
ATOM 2022 N N . SER A 1 252 ? -4.167 7.462 8.760 1.00 96.81 252 SER A N 1
ATOM 2023 C CA . SER A 1 252 ? -5.516 8.002 8.660 1.00 96.81 252 SER A CA 1
ATOM 2024 C C . SER A 1 252 ? -6.515 6.869 8.489 1.00 96.81 252 SER A C 1
ATOM 2026 O O . SER A 1 252 ? -6.367 6.026 7.602 1.00 96.81 252 SER A O 1
ATOM 2028 N N . LEU A 1 253 ? -7.536 6.868 9.332 1.00 96.19 253 LEU A N 1
ATOM 2029 C CA . LEU A 1 253 ? -8.624 5.908 9.365 1.00 96.19 253 LEU A CA 1
ATOM 2030 C C . LEU A 1 253 ? -9.883 6.608 8.848 1.00 96.19 253 LEU A C 1
ATOM 2032 O O . LEU A 1 253 ? -10.401 7.540 9.465 1.00 96.19 253 LEU A O 1
ATOM 2036 N N . ARG A 1 254 ? -10.326 6.194 7.662 1.00 94.06 254 ARG A N 1
ATOM 2037 C CA . ARG A 1 254 ? -11.406 6.819 6.891 1.00 94.06 254 ARG A CA 1
ATOM 2038 C C . ARG A 1 254 ? -12.439 5.796 6.456 1.00 94.06 254 ARG A C 1
ATOM 2040 O O . ARG A 1 254 ? -12.212 4.594 6.552 1.00 94.06 254 ARG A O 1
ATOM 2047 N N . THR A 1 255 ? -13.585 6.260 5.979 1.00 90.81 255 THR A N 1
ATOM 2048 C CA . THR A 1 255 ? -14.661 5.386 5.505 1.00 90.81 255 THR A CA 1
ATOM 2049 C C . THR A 1 255 ? -15.191 5.856 4.168 1.00 90.81 255 THR A C 1
ATOM 2051 O O . THR A 1 255 ? -15.136 7.036 3.843 1.00 90.81 255 THR A O 1
ATOM 2054 N N . VAL A 1 256 ? -15.730 4.933 3.382 1.00 82.44 256 VAL A N 1
ATOM 2055 C CA . VAL A 1 256 ? -16.467 5.298 2.170 1.00 82.44 256 VAL A CA 1
ATOM 2056 C C . VAL A 1 256 ? -17.951 5.256 2.481 1.00 82.44 256 VAL A C 1
ATOM 2058 O O . VAL A 1 256 ? -18.450 4.247 2.982 1.00 82.44 256 VAL A O 1
ATOM 2061 N N . ALA A 1 257 ? -18.660 6.336 2.154 1.00 66.12 257 ALA A N 1
ATOM 2062 C CA . ALA A 1 257 ? -20.117 6.358 2.157 1.00 66.12 257 ALA A CA 1
ATOM 2063 C C . ALA A 1 257 ? -20.641 5.547 0.955 1.00 66.12 257 ALA A C 1
ATOM 2065 O O . ALA A 1 257 ? -20.952 6.100 -0.096 1.00 66.12 257 ALA A O 1
ATOM 2066 N N . ALA A 1 258 ? -20.678 4.224 1.087 1.00 65.12 258 ALA A N 1
ATOM 2067 C CA . ALA A 1 258 ? -21.260 3.298 0.117 1.00 65.12 258 ALA A CA 1
ATOM 2068 C C . ALA A 1 258 ? -22.193 2.306 0.832 1.00 65.12 258 ALA A C 1
ATOM 2070 O O . ALA A 1 258 ? -22.197 2.247 2.061 1.00 65.12 258 ALA A O 1
ATOM 2071 N N . LYS A 1 259 ? -22.983 1.531 0.068 1.00 60.59 259 LYS A N 1
ATOM 2072 C CA . LYS A 1 259 ? -23.904 0.509 0.613 1.00 60.59 259 LYS A CA 1
ATOM 2073 C C . LYS A 1 259 ? -23.193 -0.491 1.533 1.00 60.59 259 LYS A C 1
ATOM 2075 O O . LYS A 1 259 ? -23.748 -0.860 2.560 1.00 60.59 259 LYS A O 1
ATOM 2080 N N . ASP A 1 260 ? -21.947 -0.826 1.206 1.00 66.50 260 ASP A N 1
ATOM 2081 C CA . ASP A 1 260 ? -21.055 -1.581 2.079 1.00 66.50 260 ASP A CA 1
ATOM 2082 C C . ASP A 1 260 ? -20.079 -0.607 2.739 1.00 66.50 260 ASP A C 1
ATOM 2084 O O . ASP A 1 260 ? -19.200 -0.053 2.073 1.00 66.50 260 ASP A O 1
ATOM 2088 N N . CYS A 1 261 ? -20.220 -0.376 4.045 1.00 67.62 261 CYS A N 1
ATOM 2089 C CA . CYS A 1 261 ? -19.281 0.452 4.800 1.00 67.62 261 CYS A CA 1
ATOM 2090 C C . CYS A 1 261 ? -17.865 -0.142 4.705 1.00 67.62 261 CYS A C 1
ATOM 2092 O O . CYS A 1 261 ? -17.573 -1.176 5.308 1.00 67.62 261 CYS A O 1
ATOM 2094 N N . LYS A 1 262 ? -16.967 0.523 3.968 1.00 86.06 262 LYS A N 1
ATOM 2095 C CA . LYS A 1 262 ? -15.551 0.137 3.860 1.00 86.06 262 LYS A CA 1
ATOM 2096 C C . LYS A 1 262 ? -14.705 0.997 4.784 1.00 86.06 262 LYS A C 1
ATOM 2098 O O . LYS A 1 262 ? -14.845 2.219 4.769 1.00 86.06 262 LYS A O 1
ATOM 2103 N N . LEU A 1 263 ? -13.818 0.363 5.543 1.00 93.25 263 LEU A N 1
ATOM 2104 C CA . LEU A 1 263 ? -12.769 1.037 6.297 1.00 93.25 263 LEU A CA 1
ATOM 2105 C C . LEU A 1 263 ? -11.542 1.204 5.399 1.00 93.25 263 LEU A C 1
ATOM 2107 O O . LEU A 1 263 ? -11.053 0.232 4.826 1.00 93.25 263 LEU A O 1
ATOM 2111 N N . ILE A 1 264 ? -11.032 2.423 5.296 1.00 94.75 264 ILE A N 1
ATOM 2112 C CA . ILE A 1 264 ? -9.805 2.748 4.577 1.00 94.75 264 ILE A CA 1
ATOM 2113 C C . ILE A 1 264 ? -8.750 3.157 5.595 1.00 94.75 264 ILE A C 1
ATOM 2115 O O . ILE A 1 264 ? -8.953 4.098 6.358 1.00 94.75 264 ILE A O 1
ATOM 2119 N N . LEU A 1 265 ? -7.610 2.477 5.573 1.00 96.69 265 LEU A N 1
ATOM 2120 C CA . LEU A 1 265 ? -6.405 2.905 6.270 1.00 96.69 265 LEU A CA 1
ATOM 2121 C C . LEU A 1 265 ? -5.445 3.505 5.252 1.00 96.69 265 LEU A C 1
ATOM 2123 O O . LEU A 1 265 ? -5.163 2.884 4.229 1.00 96.69 265 LEU A O 1
ATOM 2127 N N . THR A 1 266 ? -4.944 4.706 5.515 1.00 96.56 266 THR A N 1
ATOM 2128 C CA . THR A 1 266 ? -3.984 5.383 4.643 1.00 96.56 266 THR A CA 1
ATOM 2129 C C . THR A 1 266 ? -2.801 5.873 5.459 1.00 96.56 266 THR A C 1
ATOM 2131 O O . THR A 1 266 ? -2.968 6.637 6.402 1.00 96.56 266 THR A O 1
ATOM 2134 N N . SER A 1 267 ? -1.592 5.496 5.064 1.00 97.25 267 SER A N 1
ATOM 2135 C CA . SER A 1 267 ? -0.358 6.073 5.592 1.00 97.25 267 SER A CA 1
ATOM 2136 C C . SER A 1 267 ? 0.497 6.541 4.426 1.00 97.25 267 SER A C 1
ATOM 2138 O O . SER A 1 267 ? 0.600 5.855 3.409 1.00 97.25 267 SER A O 1
ATOM 2140 N N . LYS A 1 268 ? 1.068 7.739 4.533 1.00 95.88 268 LYS A N 1
ATOM 2141 C CA . LYS A 1 268 ? 1.808 8.364 3.435 1.00 95.88 268 LYS A CA 1
ATOM 2142 C C . LYS A 1 268 ? 3.094 9.016 3.918 1.00 95.88 268 LYS A C 1
ATOM 2144 O O . LYS A 1 268 ? 3.179 9.495 5.049 1.00 95.88 268 LYS A O 1
ATOM 2149 N N . SER A 1 269 ? 4.075 9.033 3.031 1.00 95.31 269 SER A N 1
ATOM 2150 C CA . SER A 1 269 ? 5.264 9.878 3.057 1.00 95.31 269 SER A CA 1
ATOM 2151 C C . SER A 1 269 ? 5.391 10.573 1.699 1.00 95.31 269 SER A C 1
ATOM 2153 O O . SER A 1 269 ? 4.552 10.380 0.821 1.00 95.31 269 SER A O 1
ATOM 2155 N N . THR A 1 270 ? 6.446 11.362 1.506 1.00 95.00 270 THR A N 1
ATOM 2156 C CA . THR A 1 270 ? 6.742 11.987 0.209 1.00 95.00 270 THR A CA 1
ATOM 2157 C C . THR A 1 270 ? 6.986 10.961 -0.901 1.00 95.00 270 THR A C 1
ATOM 2159 O O . THR A 1 270 ? 6.712 11.242 -2.053 1.00 95.00 270 THR A O 1
ATOM 2162 N N . LEU A 1 271 ? 7.504 9.773 -0.570 1.00 96.88 271 LEU A N 1
ATOM 2163 C CA . LEU A 1 271 ? 7.961 8.795 -1.567 1.00 96.88 271 LEU A CA 1
ATOM 2164 C C . LEU A 1 271 ? 7.027 7.590 -1.708 1.00 96.88 271 LEU A C 1
ATOM 2166 O O . LEU A 1 271 ? 7.006 6.934 -2.747 1.00 96.88 271 LEU A O 1
ATOM 2170 N N . LEU A 1 272 ? 6.280 7.268 -0.650 1.00 97.56 272 LEU A N 1
ATOM 2171 C CA . LEU A 1 272 ? 5.436 6.081 -0.578 1.00 97.56 272 LEU A CA 1
ATOM 2172 C C . LEU A 1 272 ? 4.046 6.436 -0.069 1.00 97.56 272 LEU A C 1
ATOM 2174 O O . LEU A 1 272 ? 3.873 7.250 0.836 1.00 97.56 272 LEU A O 1
ATOM 2178 N N . THR A 1 273 ? 3.039 5.752 -0.589 1.00 97.38 273 THR A N 1
ATOM 2179 C CA . THR A 1 273 ? 1.689 5.760 -0.025 1.00 97.38 273 THR A CA 1
ATOM 2180 C C . THR A 1 273 ? 1.199 4.334 0.123 1.00 97.38 273 THR A C 1
ATOM 2182 O O . THR A 1 273 ? 1.290 3.538 -0.803 1.00 97.38 273 THR A O 1
ATOM 2185 N N . VAL A 1 274 ? 0.708 4.006 1.312 1.00 97.19 274 VAL A N 1
ATOM 2186 C CA . VAL A 1 274 ? 0.086 2.726 1.632 1.00 97.19 274 VAL A CA 1
ATOM 2187 C C . VAL A 1 274 ? -1.382 2.970 1.901 1.00 97.19 274 VAL A C 1
ATOM 2189 O O . VAL A 1 274 ? -1.744 3.779 2.756 1.00 97.19 274 VAL A O 1
ATOM 2192 N N . GLU A 1 275 ? -2.217 2.221 1.202 1.00 96.25 275 GLU A N 1
ATOM 2193 C CA . GLU A 1 275 ? -3.657 2.195 1.384 1.00 96.25 275 GLU A CA 1
ATOM 2194 C C . GLU A 1 275 ? -4.107 0.753 1.628 1.00 96.25 275 GLU A C 1
ATOM 2196 O O . GLU A 1 275 ? -3.667 -0.181 0.956 1.00 96.25 275 GLU A O 1
ATOM 2201 N N . ALA A 1 276 ? -5.005 0.565 2.587 1.00 95.75 276 ALA A N 1
ATOM 2202 C CA . ALA A 1 276 ? -5.671 -0.703 2.824 1.00 95.75 276 ALA A CA 1
ATOM 2203 C C . ALA A 1 276 ? -7.181 -0.484 2.903 1.00 95.75 276 ALA A C 1
ATOM 2205 O O . ALA A 1 276 ? -7.649 0.368 3.652 1.00 95.75 276 ALA A O 1
ATOM 2206 N N . PHE A 1 277 ? -7.932 -1.270 2.141 1.00 94.56 277 PHE A N 1
ATOM 2207 C CA . PHE A 1 277 ? -9.384 -1.204 2.034 1.00 94.56 277 PHE A CA 1
ATOM 2208 C C . PHE A 1 277 ? -9.966 -2.471 2.650 1.00 94.56 277 PHE A C 1
ATOM 2210 O O . PHE A 1 277 ? -9.793 -3.559 2.100 1.00 94.56 277 PHE A O 1
ATOM 2217 N N . LEU A 1 278 ? -10.636 -2.334 3.789 1.00 94.19 278 LEU A N 1
ATOM 2218 C CA . LEU A 1 278 ? -11.271 -3.427 4.510 1.00 94.19 278 LEU A CA 1
ATOM 2219 C C . LEU A 1 278 ? -12.782 -3.321 4.353 1.00 94.19 278 LEU A C 1
ATOM 2221 O O . LEU A 1 278 ? -13.374 -2.273 4.608 1.00 94.19 278 LEU A O 1
ATOM 2225 N N . THR A 1 279 ? -13.416 -4.413 3.951 1.00 91.38 279 THR A N 1
ATOM 2226 C CA . THR A 1 279 ? -14.880 -4.519 3.955 1.00 91.38 279 THR A CA 1
ATOM 2227 C C . THR A 1 279 ? -15.331 -5.206 5.237 1.00 91.38 279 THR A C 1
ATOM 2229 O O . THR A 1 279 ? -14.576 -6.004 5.795 1.00 91.38 279 THR A O 1
ATOM 2232 N N . GLN A 1 280 ? -16.561 -4.945 5.677 1.00 88.44 280 GLN A N 1
ATOM 2233 C CA . GLN A 1 280 ? -17.128 -5.682 6.805 1.00 88.44 280 GLN A CA 1
ATOM 2234 C C . GLN A 1 280 ? -17.249 -7.175 6.489 1.00 88.44 280 GLN A C 1
ATOM 2236 O O . GLN A 1 280 ? -17.513 -7.553 5.345 1.00 88.44 280 GLN A O 1
ATOM 2241 N N . GLU A 1 281 ? -17.064 -8.010 7.507 1.00 85.12 281 GLU A N 1
ATOM 2242 C CA . GLU A 1 281 ? -17.493 -9.402 7.426 1.00 85.12 281 GLU A CA 1
ATOM 2243 C C . GLU A 1 281 ? -18.973 -9.492 7.786 1.00 85.12 281 GLU A C 1
ATOM 2245 O O . GLU A 1 281 ? -19.438 -8.856 8.737 1.00 85.12 281 GLU A O 1
ATOM 2250 N N . GLN A 1 282 ? -19.718 -10.288 7.022 1.00 73.25 282 GLN A N 1
ATOM 2251 C CA . GLN A 1 282 ? -21.088 -10.618 7.380 1.00 73.25 282 GLN A CA 1
ATOM 2252 C C . GLN A 1 282 ? -21.045 -11.513 8.617 1.00 73.25 282 GLN A C 1
ATOM 2254 O O . GLN A 1 282 ? -20.576 -12.651 8.558 1.00 73.25 282 GLN A O 1
ATOM 2259 N N . LEU A 1 283 ? -21.530 -10.998 9.746 1.00 63.31 283 LEU A N 1
ATOM 2260 C CA . LEU A 1 283 ? -21.869 -11.857 10.869 1.00 63.31 283 LEU A CA 1
ATOM 2261 C C . LEU A 1 283 ? -23.011 -12.745 10.379 1.00 63.31 283 LEU A C 1
ATOM 2263 O O . LEU A 1 283 ? -24.054 -12.232 9.976 1.00 63.31 283 LEU A O 1
ATOM 2267 N N . LYS A 1 284 ? -22.808 -14.066 10.362 1.00 57.16 284 LYS A N 1
ATOM 2268 C CA . LYS A 1 284 ? -23.938 -14.983 10.230 1.00 57.16 284 LYS A CA 1
ATOM 2269 C C . LYS A 1 284 ? -24.832 -14.707 11.430 1.00 57.16 284 LYS A C 1
ATOM 2271 O O . LYS A 1 284 ? -24.479 -15.084 12.543 1.00 57.16 284 LYS A O 1
ATOM 2276 N N . GLU A 1 285 ? -25.946 -14.019 11.215 1.00 45.44 285 GLU A N 1
ATOM 2277 C CA . GLU A 1 285 ? -27.044 -14.060 12.166 1.00 45.44 285 GLU A CA 1
ATOM 2278 C C . GLU A 1 285 ? -27.414 -15.534 12.296 1.00 45.44 285 GLU A C 1
ATOM 2280 O O . GLU A 1 285 ? -27.916 -16.154 11.356 1.00 45.44 285 GLU A O 1
ATOM 2285 N N . GLU A 1 286 ? -27.076 -16.145 13.429 1.00 39.50 286 GLU A N 1
ATOM 2286 C CA . GLU A 1 286 ? -27.642 -17.437 13.757 1.00 39.50 286 GLU A CA 1
ATOM 2287 C C . GLU A 1 286 ? -29.150 -17.224 13.862 1.00 39.50 286 GLU A C 1
ATOM 2289 O O . GLU A 1 286 ? -29.646 -16.650 14.829 1.00 39.50 286 GLU A O 1
ATOM 2294 N N . SER A 1 287 ? -29.887 -17.666 12.844 1.00 41.59 287 SER A N 1
ATOM 2295 C CA . SER A 1 287 ? -31.344 -17.760 12.846 1.00 41.59 287 SER A CA 1
ATOM 2296 C C . SER A 1 287 ? -31.774 -18.822 13.870 1.00 41.59 287 SER A C 1
ATOM 2298 O O . SER A 1 287 ? -32.210 -19.917 13.525 1.00 41.59 287 SER A O 1
ATOM 2300 N N . ARG A 1 288 ? -31.566 -18.543 15.157 1.00 43.03 288 ARG A N 1
ATOM 2301 C CA . ARG A 1 288 ? -31.888 -19.418 16.287 1.00 43.03 288 ARG A CA 1
ATOM 2302 C C . ARG A 1 288 ? -32.799 -18.717 17.284 1.00 43.03 288 ARG A C 1
ATOM 2304 O O . ARG A 1 288 ? -32.609 -18.851 18.478 1.00 43.03 288 ARG A O 1
ATOM 2311 N N . PHE A 1 289 ? -33.807 -17.999 16.810 1.00 43.84 289 PHE A N 1
ATOM 2312 C CA . PHE A 1 289 ? -34.935 -17.594 17.646 1.00 43.84 289 PHE A CA 1
ATOM 2313 C C . PHE A 1 289 ? -36.169 -17.428 16.765 1.00 43.84 289 PHE A C 1
ATOM 2315 O O . PHE A 1 289 ? -36.472 -16.331 16.338 1.00 43.84 289 PHE A O 1
ATOM 2322 N N . GLU A 1 290 ? -36.811 -18.552 16.432 1.00 37.47 290 GLU A N 1
ATOM 2323 C CA . GLU A 1 290 ? -38.251 -18.662 16.126 1.00 37.47 290 GLU A CA 1
ATOM 2324 C C . GLU A 1 290 ? -38.582 -20.128 15.797 1.00 37.47 290 GLU A C 1
ATOM 2326 O O . GLU A 1 290 ? -38.929 -20.516 14.685 1.00 37.47 290 GLU A O 1
ATOM 2331 N N . ARG A 1 291 ? -38.396 -21.013 16.780 1.00 43.53 291 ARG A N 1
ATOM 2332 C CA . ARG A 1 291 ? -39.049 -22.331 16.775 1.00 43.53 291 ARG A CA 1
ATOM 2333 C C . ARG A 1 291 ? -39.243 -22.845 18.202 1.00 43.53 291 ARG A C 1
ATOM 2335 O O . ARG A 1 291 ? -38.901 -23.967 18.542 1.00 43.53 291 ARG A O 1
ATOM 2342 N N . MET A 1 292 ? -39.795 -21.988 19.053 1.00 41.81 292 MET A N 1
ATOM 2343 C CA . MET A 1 292 ? -40.445 -22.393 20.297 1.00 41.81 292 MET A CA 1
ATOM 2344 C C . MET A 1 292 ? -41.762 -21.634 20.377 1.00 41.81 292 MET A C 1
ATOM 2346 O O . MET A 1 292 ? -41.786 -20.437 20.629 1.00 41.81 292 MET A O 1
ATOM 2350 N N . GLY A 1 293 ? -42.845 -22.338 20.065 1.00 40.69 293 GLY A N 1
ATOM 2351 C CA . GLY A 1 293 ? -44.190 -21.779 20.060 1.00 40.69 293 GLY A CA 1
ATOM 2352 C C . GLY A 1 293 ? -45.093 -22.479 19.059 1.00 40.69 293 GLY A C 1
ATOM 2353 O O . GLY A 1 293 ? -45.535 -21.835 18.114 1.00 40.69 293 GLY A O 1
ATOM 2354 N N . LYS A 1 294 ? -45.291 -23.796 19.235 1.00 38.72 294 LYS A N 1
ATOM 2355 C CA . LYS A 1 294 ? -46.505 -24.561 18.870 1.00 38.72 294 LYS A CA 1
ATOM 2356 C C . LYS A 1 294 ? -46.312 -26.059 19.176 1.00 38.72 294 LYS A C 1
ATOM 2358 O O . LYS A 1 294 ? -46.100 -26.877 18.291 1.00 38.72 294 LYS A O 1
ATOM 2363 N N . GLN A 1 295 ? -46.331 -26.381 20.464 1.00 36.69 295 GLN A N 1
ATOM 2364 C CA . GLN A 1 295 ? -47.142 -27.478 21.016 1.00 36.69 295 GLN A CA 1
ATOM 2365 C C . GLN A 1 295 ? -48.409 -26.770 21.530 1.00 36.69 295 GLN A C 1
ATOM 2367 O O . GLN A 1 295 ? -48.277 -25.662 22.041 1.00 36.69 295 GLN A O 1
ATOM 2372 N N . ASP A 1 296 ? -49.640 -27.241 21.433 1.00 35.50 296 ASP A N 1
ATOM 2373 C CA . ASP A 1 296 ? -50.261 -28.481 20.974 1.00 35.50 296 ASP A CA 1
ATOM 2374 C C . ASP A 1 296 ? -51.762 -28.137 20.758 1.00 35.50 296 ASP A C 1
ATOM 2376 O O . ASP A 1 296 ? -52.171 -27.008 21.033 1.00 35.50 296 ASP A O 1
ATOM 2380 N N . ASP A 1 297 ? -52.546 -29.116 20.312 1.00 35.28 297 ASP A N 1
ATOM 2381 C CA . ASP A 1 297 ? -54.015 -29.198 20.222 1.00 35.28 297 ASP A CA 1
ATOM 2382 C C . ASP A 1 297 ? -54.652 -29.002 18.838 1.00 35.28 297 ASP A C 1
ATOM 2384 O O . ASP A 1 297 ? -54.965 -27.901 18.384 1.00 35.28 297 ASP A O 1
ATOM 2388 N N . GLY A 1 298 ? -54.972 -30.142 18.209 1.00 31.92 298 GLY A N 1
ATOM 2389 C CA . GLY A 1 298 ? -56.001 -30.212 17.171 1.00 31.92 298 GLY A CA 1
ATOM 2390 C C . GLY A 1 298 ? -55.960 -31.458 16.288 1.00 31.92 298 GLY A C 1
ATOM 2391 O O . GLY A 1 298 ? -55.597 -31.369 15.121 1.00 31.92 298 GLY A O 1
ATOM 2392 N N . LYS A 1 299 ? -56.371 -32.614 16.827 1.00 34.31 299 LYS A N 1
ATOM 2393 C CA . LYS A 1 299 ? -56.688 -33.847 16.076 1.00 34.31 299 LYS A CA 1
ATOM 2394 C C . LYS A 1 299 ? -57.605 -33.576 14.870 1.00 34.31 299 LYS A C 1
ATOM 2396 O O . LYS A 1 299 ? -58.660 -32.969 15.031 1.00 34.31 299 LYS A O 1
ATOM 2401 N N . GLY A 1 300 ? -57.277 -34.157 13.714 1.00 30.94 300 GLY A N 1
ATOM 2402 C CA . GLY A 1 300 ? -58.183 -34.236 12.565 1.00 30.94 300 GLY A CA 1
ATOM 2403 C C . GLY A 1 300 ? -57.526 -34.803 11.307 1.00 30.94 300 GLY A C 1
ATOM 2404 O O . GLY A 1 300 ? -57.104 -34.046 10.441 1.00 30.94 300 GLY A O 1
ATOM 2405 N N . ASP A 1 301 ? -57.459 -36.133 11.216 1.00 34.22 301 ASP A N 1
ATOM 2406 C CA . ASP A 1 301 ? -57.010 -36.909 10.052 1.00 34.22 301 ASP A CA 1
ATOM 2407 C C . ASP A 1 301 ? -57.723 -36.514 8.749 1.00 34.22 301 ASP A C 1
ATOM 2409 O O . ASP A 1 301 ? -58.940 -36.687 8.635 1.00 34.22 301 ASP A O 1
ATOM 2413 N N . ARG A 1 302 ? -56.959 -36.108 7.723 1.00 36.97 302 ARG A N 1
ATOM 2414 C CA . ARG A 1 302 ? -57.313 -36.318 6.308 1.00 36.97 302 ARG A CA 1
ATOM 2415 C C . ARG A 1 302 ? -56.071 -36.560 5.447 1.00 36.97 302 ARG A C 1
ATOM 2417 O O . ARG A 1 302 ? -55.214 -35.697 5.297 1.00 36.97 302 ARG A O 1
ATOM 2424 N N . ASN A 1 303 ? -56.059 -37.741 4.834 1.00 35.34 303 ASN A N 1
ATOM 2425 C CA . ASN A 1 303 ? -55.301 -38.115 3.641 1.00 35.34 303 ASN A CA 1
ATOM 2426 C C . ASN A 1 303 ? -55.310 -37.016 2.560 1.00 35.34 303 ASN A C 1
ATOM 2428 O O . ASN A 1 303 ? -56.390 -36.604 2.142 1.00 35.34 303 ASN A O 1
ATOM 2432 N N . HIS A 1 304 ? -54.139 -36.668 2.012 1.00 35.59 304 HIS A N 1
ATOM 2433 C CA . HIS A 1 304 ? -53.866 -36.716 0.567 1.00 35.59 304 HIS A CA 1
ATOM 2434 C C . HIS A 1 304 ? -52.363 -36.549 0.258 1.00 35.59 304 HIS A C 1
ATOM 2436 O O . HIS A 1 304 ? -51.629 -35.868 0.963 1.00 35.59 304 HIS A O 1
ATOM 2442 N N . LYS A 1 305 ? -51.942 -37.264 -0.792 1.00 35.00 305 LYS A N 1
ATOM 2443 C CA . LYS A 1 305 ? -50.583 -37.524 -1.297 1.00 35.00 305 LYS A CA 1
ATOM 2444 C C . LYS A 1 305 ? -49.775 -36.275 -1.713 1.00 35.00 305 LYS A C 1
ATOM 2446 O O . LYS A 1 305 ? -50.353 -35.350 -2.272 1.00 35.00 305 LYS A O 1
ATOM 2451 N N . ASN A 1 306 ? -48.451 -36.386 -1.506 1.00 32.09 306 ASN A N 1
ATOM 2452 C CA . ASN A 1 306 ? -47.264 -35.803 -2.183 1.00 32.09 306 ASN A CA 1
ATOM 2453 C C . ASN A 1 306 ? -47.523 -35.107 -3.548 1.00 32.09 306 ASN A C 1
ATOM 2455 O O . ASN A 1 306 ? -48.356 -35.581 -4.313 1.00 32.09 306 ASN A O 1
ATOM 2459 N N . GLU A 1 307 ? -46.827 -34.033 -3.951 1.00 31.84 307 GLU A N 1
ATOM 2460 C CA . GLU A 1 307 ? -45.376 -33.968 -4.210 1.00 31.84 307 GLU A CA 1
ATOM 2461 C C . GLU A 1 307 ? -44.891 -32.512 -4.467 1.00 31.84 307 GLU A C 1
ATOM 2463 O O . GLU A 1 307 ? -45.682 -31.618 -4.768 1.00 31.84 307 GLU A O 1
ATOM 2468 N N . ASP A 1 308 ? -43.579 -32.314 -4.319 1.00 31.25 308 ASP A N 1
ATOM 2469 C CA . ASP A 1 308 ? -42.794 -31.078 -4.177 1.00 31.25 308 ASP A CA 1
ATOM 2470 C C . ASP A 1 308 ? -42.688 -30.133 -5.396 1.00 31.25 308 ASP A C 1
ATOM 2472 O O . ASP A 1 308 ? -42.847 -30.543 -6.544 1.00 31.25 308 ASP A O 1
ATOM 2476 N N . GLY A 1 309 ? -42.251 -28.879 -5.162 1.00 29.17 309 GLY A N 1
ATOM 2477 C CA . GLY A 1 309 ? -41.615 -28.085 -6.229 1.00 29.17 309 GLY A CA 1
ATOM 2478 C C . GLY A 1 309 ? -41.418 -26.579 -6.015 1.00 29.17 309 GLY A C 1
ATOM 2479 O O . GLY A 1 309 ? -42.103 -25.768 -6.626 1.00 29.17 309 GLY A O 1
ATOM 2480 N N . SER A 1 310 ? -40.439 -26.198 -5.194 1.00 28.75 310 SER A N 1
ATOM 2481 C CA . SER A 1 310 ? -40.000 -24.826 -4.883 1.00 28.75 310 SER A CA 1
ATOM 2482 C C . SER A 1 310 ? -39.643 -23.929 -6.087 1.00 28.75 310 SER A C 1
ATOM 2484 O O . SER A 1 310 ? -38.712 -24.197 -6.837 1.00 28.75 310 SER A O 1
ATOM 2486 N N . ALA A 1 311 ? -40.356 -22.807 -6.184 1.00 31.47 311 ALA A N 1
ATOM 2487 C CA . ALA A 1 311 ? -39.898 -21.410 -6.142 1.00 31.47 311 ALA A CA 1
ATOM 2488 C C . ALA A 1 311 ? -38.419 -21.022 -6.451 1.00 31.47 311 ALA A C 1
ATOM 2490 O O . ALA A 1 311 ? -37.470 -21.590 -5.917 1.00 31.47 311 ALA A O 1
ATOM 2491 N N . LEU A 1 312 ? -38.302 -19.877 -7.149 1.00 33.66 312 LEU A N 1
ATOM 2492 C CA . LEU A 1 312 ? -37.186 -18.908 -7.183 1.00 33.66 312 LEU A CA 1
ATOM 2493 C C . LEU A 1 312 ? -35.932 -19.251 -8.013 1.00 33.66 312 LEU A C 1
ATOM 2495 O O . LEU A 1 312 ? -34.835 -19.443 -7.497 1.00 33.66 312 LEU A O 1
ATOM 2499 N N . ALA A 1 313 ? -36.062 -19.124 -9.334 1.00 33.84 313 ALA A N 1
ATOM 2500 C CA . ALA A 1 313 ? -34.938 -18.875 -10.234 1.00 33.84 313 ALA A CA 1
ATOM 2501 C C . ALA A 1 313 ? -34.910 -17.393 -10.650 1.00 33.84 313 ALA A C 1
ATOM 2503 O O . ALA A 1 313 ? -35.470 -17.021 -11.676 1.00 33.84 313 ALA A O 1
ATOM 2504 N N . SER A 1 314 ? -34.258 -16.530 -9.865 1.00 31.72 314 SER A N 1
ATOM 2505 C CA . SER A 1 314 ? -33.778 -15.234 -10.367 1.00 31.72 314 SER A CA 1
ATOM 2506 C C . SER A 1 314 ? -32.787 -14.582 -9.402 1.00 31.72 314 SER A C 1
ATOM 2508 O O . SER A 1 314 ? -33.149 -14.295 -8.264 1.00 31.72 314 SER A O 1
ATOM 2510 N N . LYS A 1 315 ? -31.601 -14.250 -9.937 1.00 35.38 315 LYS A N 1
ATOM 2511 C CA . LYS A 1 315 ? -30.494 -13.452 -9.364 1.00 35.38 315 LYS A CA 1
ATOM 2512 C C . LYS A 1 315 ? -29.447 -14.224 -8.551 1.00 35.38 315 LYS A C 1
ATOM 2514 O O . LYS A 1 315 ? -29.397 -14.136 -7.332 1.00 35.38 315 LYS A O 1
ATOM 2519 N N . GLN A 1 316 ? -28.528 -14.878 -9.262 1.00 34.50 316 GLN A N 1
ATOM 2520 C CA . GLN A 1 316 ? -27.144 -14.987 -8.797 1.00 34.50 316 GLN A CA 1
ATOM 2521 C C . GLN A 1 316 ? -26.293 -13.944 -9.523 1.00 34.50 316 GLN A C 1
ATOM 2523 O O . GLN A 1 316 ? -26.246 -13.894 -10.752 1.00 34.50 316 GLN A O 1
ATOM 2528 N N . GLU A 1 317 ? -25.686 -13.083 -8.712 1.00 32.69 317 GLU A N 1
ATOM 2529 C CA . GLU A 1 317 ? -24.714 -12.061 -9.069 1.00 32.69 317 GLU A CA 1
ATOM 2530 C C . GLU A 1 317 ? -23.467 -12.651 -9.732 1.00 32.69 317 GLU A C 1
ATOM 2532 O O . GLU A 1 317 ? -22.947 -13.703 -9.360 1.00 32.69 317 GLU A O 1
ATOM 2537 N N . THR A 1 318 ? -22.966 -11.894 -10.701 1.00 33.28 318 THR A N 1
ATOM 2538 C CA . THR A 1 318 ? -21.677 -12.036 -11.371 1.00 33.28 318 THR A CA 1
ATOM 2539 C C . THR A 1 318 ? -20.524 -12.106 -10.372 1.00 33.28 318 THR A C 1
ATOM 2541 O O . THR A 1 318 ? -20.079 -11.107 -9.810 1.00 33.28 318 THR A O 1
ATOM 2544 N N . GLN A 1 319 ? -20.019 -13.319 -10.189 1.00 36.34 319 GLN A N 1
ATOM 2545 C CA . GLN A 1 319 ? -18.806 -13.641 -9.455 1.00 36.34 319 GLN A CA 1
ATOM 2546 C C . GLN A 1 319 ? -17.585 -13.142 -10.252 1.00 36.34 319 GLN A C 1
ATOM 2548 O O . GLN A 1 319 ? -17.289 -13.658 -11.331 1.00 36.34 319 GLN A O 1
ATOM 2553 N N . TYR A 1 320 ? -16.872 -12.135 -9.740 1.00 37.59 320 TYR A N 1
ATOM 2554 C CA . TYR A 1 320 ? -15.614 -11.660 -10.326 1.00 37.59 320 TYR A CA 1
ATOM 2555 C C . TYR A 1 320 ? -14.551 -12.767 -10.250 1.00 37.59 320 TYR A C 1
ATOM 2557 O O . TYR A 1 320 ? -13.973 -13.027 -9.194 1.00 37.59 320 TYR A O 1
ATOM 2565 N N . LYS A 1 321 ? -14.305 -13.448 -11.374 1.00 39.59 321 LYS A N 1
ATOM 2566 C CA . LYS A 1 321 ? -13.216 -14.418 -11.524 1.00 39.59 321 LYS A CA 1
ATOM 2567 C C . LYS A 1 321 ? -11.939 -13.679 -11.918 1.00 39.59 321 LYS A C 1
ATOM 2569 O O . LYS A 1 321 ? -11.806 -13.244 -13.055 1.00 39.59 321 LYS A O 1
ATOM 2574 N N . ILE A 1 322 ? -10.985 -13.586 -10.996 1.00 48.00 322 ILE A N 1
ATOM 2575 C CA . ILE A 1 322 ? -9.580 -13.375 -11.357 1.00 48.00 322 ILE A CA 1
ATOM 2576 C C . ILE A 1 322 ? -9.064 -14.737 -11.825 1.00 48.00 322 ILE A C 1
ATOM 2578 O O . ILE A 1 322 ? -9.046 -15.703 -11.061 1.00 48.00 322 ILE A O 1
ATOM 2582 N N . THR A 1 323 ? -8.724 -14.843 -13.104 1.00 42.69 323 THR A N 1
ATOM 2583 C CA . THR A 1 323 ? -8.182 -16.061 -13.709 1.00 42.69 323 THR A CA 1
ATOM 2584 C C . THR A 1 323 ? -6.756 -16.311 -13.224 1.00 42.69 323 THR A C 1
ATOM 2586 O O . THR A 1 323 ? -5.821 -15.647 -13.668 1.00 42.69 323 THR A O 1
ATOM 2589 N N . ASN A 1 324 ? -6.586 -17.292 -12.337 1.00 32.53 324 ASN A N 1
ATOM 2590 C CA . ASN A 1 324 ? -5.292 -17.908 -12.055 1.00 32.53 324 ASN A CA 1
ATOM 2591 C C . ASN A 1 324 ? -4.927 -18.829 -13.226 1.00 32.53 324 ASN A C 1
ATOM 2593 O O . ASN A 1 324 ? -5.473 -19.925 -13.333 1.00 32.53 324 ASN A O 1
ATOM 2597 N N . TYR A 1 325 ? -3.992 -18.415 -14.075 1.00 39.06 325 TYR A N 1
ATOM 2598 C CA . TYR A 1 325 ? -3.281 -19.343 -14.948 1.00 39.06 325 TYR A CA 1
ATOM 2599 C C . TYR A 1 325 ? -1.849 -19.488 -14.430 1.00 39.06 325 TYR A C 1
ATOM 2601 O O . TYR A 1 325 ? -1.172 -18.492 -14.196 1.00 39.06 325 TYR A O 1
ATOM 2609 N N . MET A 1 326 ? -1.429 -20.748 -14.275 1.00 37.03 326 MET A N 1
ATOM 2610 C CA . MET A 1 326 ? -0.113 -21.223 -13.821 1.00 37.03 326 MET A CA 1
ATOM 2611 C C . MET A 1 326 ? 0.127 -21.185 -12.303 1.00 37.03 326 MET A C 1
ATOM 2613 O O . MET A 1 326 ? 0.796 -20.307 -11.771 1.00 37.03 326 MET A O 1
ATOM 2617 N N . VAL A 1 327 ? -0.358 -22.222 -11.614 1.00 36.38 327 VAL A N 1
ATOM 2618 C CA . VAL A 1 327 ? 0.150 -22.630 -10.295 1.00 36.38 327 VAL A CA 1
ATOM 2619 C C . VAL A 1 327 ? 0.839 -23.987 -10.475 1.00 36.38 327 VAL A C 1
ATOM 2621 O O . VAL A 1 327 ? 0.192 -24.909 -10.974 1.00 36.38 327 VAL A O 1
ATOM 2624 N N . PRO A 1 328 ? 2.113 -24.165 -10.085 1.00 34.06 328 PRO A N 1
ATOM 2625 C CA . PRO A 1 328 ? 2.708 -25.490 -9.978 1.00 34.06 328 PRO A CA 1
ATOM 2626 C C . PRO A 1 328 ? 2.061 -26.224 -8.797 1.00 34.06 328 PRO A C 1
ATOM 2628 O O . PRO A 1 328 ? 2.251 -25.851 -7.638 1.00 34.06 328 PRO A O 1
ATOM 2631 N N . THR A 1 329 ? 1.281 -27.268 -9.067 1.00 35.59 329 THR A N 1
ATOM 2632 C CA . THR A 1 329 ? 0.768 -28.178 -8.035 1.00 35.59 329 THR A CA 1
ATOM 2633 C C . THR A 1 329 ? 1.927 -28.944 -7.403 1.00 35.59 329 THR A C 1
ATOM 2635 O O . THR A 1 329 ? 2.464 -29.873 -8.002 1.00 35.59 329 THR A O 1
ATOM 2638 N N . LYS A 1 330 ? 2.312 -28.576 -6.176 1.00 33.31 330 LYS A N 1
ATOM 2639 C CA . LYS A 1 330 ? 3.135 -29.428 -5.309 1.00 33.31 330 LYS A CA 1
ATOM 2640 C C . LYS A 1 330 ? 2.234 -30.301 -4.426 1.00 33.31 330 LYS A C 1
ATOM 2642 O O . LYS A 1 330 ? 1.504 -29.787 -3.585 1.00 33.31 330 LYS A O 1
ATOM 2647 N N . ASN A 1 331 ? 2.409 -31.610 -4.611 1.00 32.28 331 ASN A N 1
ATOM 2648 C CA . ASN A 1 331 ? 2.079 -32.756 -3.754 1.00 32.28 331 ASN A CA 1
ATOM 2649 C C . ASN A 1 331 ? 0.618 -33.237 -3.676 1.00 32.28 331 ASN A C 1
ATOM 2651 O O . ASN A 1 331 ? -0.203 -32.707 -2.935 1.00 32.28 331 ASN A O 1
ATOM 2655 N N . GLY A 1 332 ? 0.372 -34.367 -4.347 1.00 28.05 332 GLY A N 1
ATOM 2656 C CA . GLY A 1 332 ? -0.777 -35.248 -4.147 1.00 28.05 332 GLY A CA 1
ATOM 2657 C C . GLY A 1 332 ? -0.645 -36.507 -5.006 1.00 28.05 332 GLY A C 1
ATOM 2658 O O . GLY A 1 332 ? -0.994 -36.502 -6.178 1.00 28.05 332 GLY A O 1
ATOM 2659 N N . THR A 1 333 ? -0.076 -37.559 -4.429 1.00 33.25 333 THR A N 1
ATOM 2660 C CA . THR A 1 333 ? 0.181 -38.876 -5.022 1.00 33.25 333 THR A CA 1
ATOM 2661 C C . THR A 1 333 ? -1.128 -39.616 -5.331 1.00 33.25 333 THR A C 1
ATOM 2663 O O . THR A 1 333 ? -1.850 -39.963 -4.403 1.00 33.25 333 THR A O 1
ATOM 2666 N N . ALA A 1 334 ? -1.418 -39.895 -6.606 1.00 29.48 334 ALA A N 1
ATOM 2667 C CA . ALA A 1 334 ? -2.248 -41.016 -7.074 1.00 29.48 334 ALA A CA 1
ATOM 2668 C C . ALA A 1 334 ? -2.083 -41.145 -8.599 1.00 29.48 334 ALA A C 1
ATOM 2670 O O . ALA A 1 334 ? -2.236 -40.170 -9.330 1.00 29.48 334 ALA A O 1
ATOM 2671 N N . GLY A 1 335 ? -1.677 -42.327 -9.059 1.00 27.25 335 GLY A N 1
ATOM 2672 C CA . GLY A 1 335 ? -1.130 -42.546 -10.394 1.00 27.25 335 GLY A CA 1
ATOM 2673 C C . GLY A 1 335 ? -2.121 -42.496 -11.558 1.00 27.25 335 GLY A C 1
ATOM 2674 O O . GLY A 1 335 ? -3.287 -42.854 -11.438 1.00 27.25 335 GLY A O 1
ATOM 2675 N N . SER A 1 336 ? -1.581 -42.171 -12.731 1.00 29.86 336 SER A N 1
ATOM 2676 C CA . SER A 1 336 ? -1.934 -42.860 -13.971 1.00 29.86 336 SER 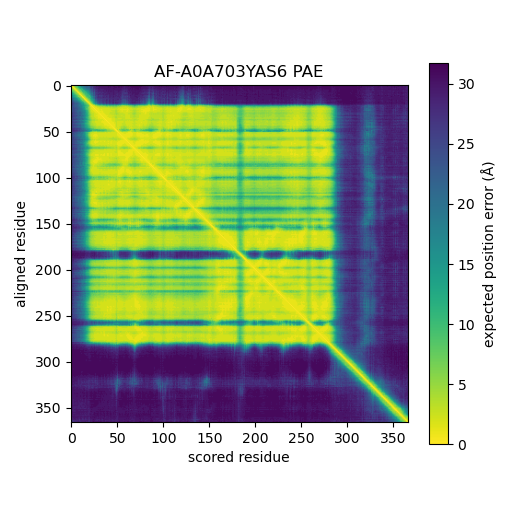A CA 1
ATOM 2677 C C . SER A 1 336 ? -0.692 -42.927 -14.861 1.00 29.86 336 SER A C 1
ATOM 2679 O O . SER A 1 336 ? -0.045 -41.921 -15.143 1.00 29.86 336 SER A O 1
ATOM 2681 N N . SER A 1 337 ? -0.329 -44.166 -15.173 1.00 32.16 337 SER A N 1
ATOM 2682 C CA . SER A 1 337 ? 0.758 -44.605 -16.040 1.00 32.16 337 SER A CA 1
ATOM 2683 C C . SER A 1 337 ? 0.429 -44.259 -17.487 1.00 32.16 337 SER A C 1
ATOM 2685 O O . SER A 1 337 ? -0.628 -44.662 -17.959 1.00 32.16 337 SER A O 1
ATOM 2687 N N . LEU A 1 338 ? 1.324 -43.540 -18.167 1.00 35.09 338 LEU A N 1
ATOM 2688 C CA . LEU A 1 338 ? 1.384 -43.416 -19.627 1.00 35.09 338 LEU A CA 1
ATOM 2689 C C . LEU A 1 338 ? 2.740 -42.794 -19.989 1.00 35.09 338 LEU A C 1
ATOM 2691 O O . LEU A 1 338 ? 2.798 -41.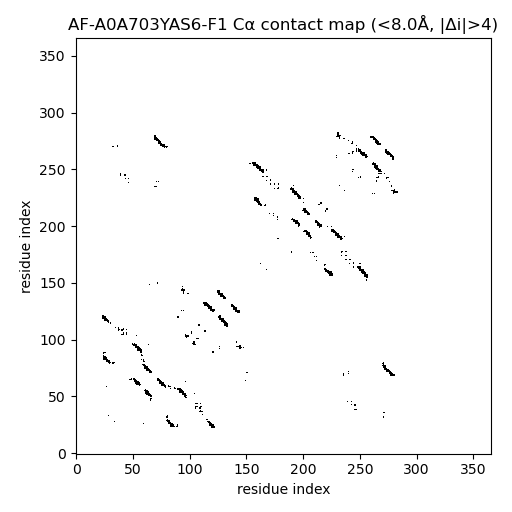618 -20.290 1.00 35.09 338 LEU A O 1
ATOM 2695 N N . PHE A 1 339 ? 3.825 -43.552 -19.823 1.00 32.97 339 PHE A N 1
ATOM 2696 C CA . PHE A 1 339 ? 5.086 -43.492 -20.588 1.00 32.97 339 PHE A CA 1
ATOM 2697 C C . PHE A 1 339 ? 5.992 -44.582 -20.010 1.00 32.97 339 PHE A C 1
ATOM 2699 O O . PHE A 1 339 ? 6.790 -44.370 -19.103 1.00 32.97 339 PHE A O 1
ATOM 2706 N N . ASN A 1 340 ? 5.745 -45.799 -20.486 1.00 31.09 340 ASN A N 1
ATOM 2707 C CA . ASN A 1 340 ? 6.568 -46.969 -20.245 1.00 31.09 340 ASN A CA 1
ATOM 2708 C C . ASN A 1 340 ? 7.500 -47.103 -21.453 1.00 31.09 340 ASN A C 1
ATOM 2710 O O . ASN A 1 340 ? 7.117 -47.727 -22.438 1.00 31.09 340 ASN A O 1
ATOM 2714 N N . GLU A 1 341 ? 8.686 -46.507 -21.386 1.00 34.81 341 GLU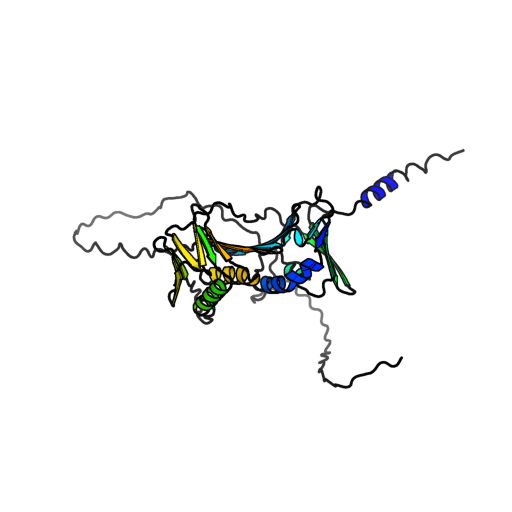 A N 1
ATOM 2715 C CA . GLU A 1 341 ? 9.821 -46.947 -22.194 1.00 34.81 341 GLU A CA 1
ATOM 2716 C C . GLU A 1 341 ? 10.938 -47.348 -21.239 1.00 34.81 341 GLU A C 1
ATOM 2718 O O . GLU A 1 341 ? 11.491 -46.543 -20.492 1.00 34.81 341 GLU A O 1
ATOM 2723 N N . LYS A 1 342 ? 11.173 -48.660 -21.219 1.00 35.53 342 LYS A N 1
ATOM 2724 C CA . LYS A 1 342 ? 12.381 -49.280 -20.702 1.00 35.53 342 LYS A CA 1
ATOM 2725 C C . LYS A 1 342 ? 13.538 -48.824 -21.579 1.00 35.53 342 LYS A C 1
ATOM 2727 O O . LYS A 1 342 ? 13.515 -49.170 -22.752 1.00 35.53 342 LYS A O 1
ATOM 2732 N N . GLU A 1 343 ? 14.552 -48.202 -21.000 1.00 38.12 343 GLU A N 1
ATOM 2733 C CA . GLU A 1 343 ? 15.937 -48.496 -21.363 1.00 38.12 343 GLU A CA 1
ATOM 2734 C C . GLU A 1 343 ? 16.789 -48.464 -20.094 1.00 38.12 343 GLU A C 1
ATOM 2736 O O . GLU A 1 343 ? 16.765 -47.514 -19.309 1.00 38.12 343 GLU A O 1
ATOM 2741 N N . ASP A 1 344 ? 17.468 -49.584 -19.879 1.00 34.09 344 ASP A N 1
ATOM 2742 C CA . ASP A 1 344 ? 18.419 -49.835 -18.815 1.00 34.09 344 ASP A CA 1
ATOM 2743 C C . ASP A 1 344 ? 19.648 -48.937 -18.999 1.00 34.09 344 ASP A C 1
ATOM 2745 O O . ASP A 1 344 ? 20.289 -48.958 -20.048 1.00 34.09 344 ASP A O 1
ATOM 2749 N N . SER A 1 345 ? 20.022 -48.186 -17.965 1.00 36.81 345 SER A N 1
ATOM 2750 C CA . SER A 1 345 ? 21.397 -47.705 -17.836 1.00 36.81 345 SER A CA 1
ATOM 2751 C C . SER A 1 345 ? 21.718 -47.493 -16.361 1.00 36.81 345 SER A C 1
ATOM 2753 O O . SER A 1 345 ? 21.436 -46.451 -15.771 1.00 36.81 345 SER A O 1
ATOM 2755 N N . GLU A 1 346 ? 22.287 -48.533 -15.759 1.00 35.78 346 GLU A N 1
ATOM 2756 C CA . GLU A 1 346 ? 22.953 -48.481 -14.464 1.00 35.78 346 GLU A CA 1
ATOM 2757 C C . GLU A 1 346 ? 24.181 -47.565 -14.572 1.00 35.78 346 GLU A C 1
ATOM 2759 O O . GLU A 1 346 ? 25.061 -47.782 -15.404 1.00 35.78 346 GLU A O 1
ATOM 2764 N N . SER A 1 347 ? 24.246 -46.530 -13.738 1.00 37.22 347 SER A N 1
ATOM 2765 C CA . SER A 1 347 ? 25.497 -45.834 -13.431 1.00 37.22 347 SER A CA 1
ATOM 2766 C C . SER A 1 347 ? 25.412 -45.295 -12.009 1.00 37.22 347 SER A C 1
ATOM 2768 O O . SER A 1 347 ? 24.886 -44.210 -11.759 1.00 37.22 347 SER A O 1
ATOM 2770 N N . ASP A 1 348 ? 25.923 -46.105 -11.087 1.00 39.72 348 ASP A N 1
ATOM 2771 C CA . ASP A 1 348 ? 26.336 -45.718 -9.743 1.00 39.72 348 ASP A CA 1
ATOM 2772 C C . ASP A 1 348 ? 27.482 -44.702 -9.850 1.00 39.72 348 ASP A C 1
ATOM 2774 O O . ASP A 1 348 ? 28.533 -45.025 -10.393 1.00 39.72 348 ASP A O 1
ATOM 2778 N N . ASP A 1 349 ? 27.281 -43.482 -9.349 1.00 35.97 349 ASP A N 1
ATOM 2779 C CA . ASP A 1 349 ? 28.375 -42.644 -8.838 1.00 35.97 349 ASP A CA 1
ATOM 2780 C C . ASP A 1 349 ? 27.809 -41.522 -7.953 1.00 35.97 349 ASP A C 1
ATOM 2782 O O . ASP A 1 349 ? 27.639 -40.357 -8.327 1.00 35.97 349 ASP A O 1
ATOM 2786 N N . SER A 1 350 ? 27.470 -41.897 -6.721 1.00 38.12 350 SER A N 1
ATOM 2787 C CA . SER A 1 350 ? 27.158 -40.964 -5.645 1.00 38.12 350 SER A CA 1
ATOM 2788 C C . SER A 1 350 ? 28.445 -40.320 -5.114 1.00 38.12 350 SER A C 1
ATOM 2790 O O . SER A 1 350 ? 29.092 -40.847 -4.209 1.00 38.12 350 SER A O 1
ATOM 2792 N N . MET A 1 351 ? 28.814 -39.151 -5.635 1.00 39.84 351 MET A N 1
ATOM 2793 C CA . MET A 1 351 ? 29.842 -38.301 -5.023 1.00 39.84 351 MET A CA 1
ATOM 2794 C C . MET A 1 351 ? 29.222 -37.469 -3.892 1.00 39.84 351 MET A C 1
ATOM 2796 O O . MET A 1 351 ? 28.616 -36.418 -4.111 1.00 39.84 351 MET A O 1
ATOM 2800 N N . HIS A 1 352 ? 29.377 -37.947 -2.658 1.00 36.09 352 HIS A N 1
ATOM 2801 C CA . HIS A 1 352 ? 29.137 -37.166 -1.447 1.00 36.09 352 HIS A CA 1
ATOM 2802 C C . HIS A 1 352 ? 30.240 -36.100 -1.305 1.00 36.09 352 HIS A C 1
ATOM 2804 O O . HIS A 1 352 ? 31.408 -36.436 -1.134 1.00 36.09 352 HIS A O 1
ATOM 2810 N N . PHE A 1 353 ? 29.886 -34.811 -1.341 1.00 36.00 353 PHE A N 1
ATOM 2811 C CA . PHE A 1 353 ? 30.809 -33.733 -0.966 1.00 36.00 353 PHE A CA 1
ATOM 2812 C C . PHE A 1 353 ? 30.648 -33.392 0.520 1.00 36.00 353 PHE A C 1
ATOM 2814 O O . PHE A 1 353 ? 29.686 -32.735 0.922 1.00 36.00 353 PHE A O 1
ATOM 2821 N N . GLU A 1 354 ? 31.607 -33.823 1.340 1.00 34.16 354 GLU A N 1
ATOM 2822 C CA . GLU A 1 354 ? 31.777 -33.338 2.711 1.00 34.16 354 GLU A CA 1
ATOM 2823 C C . GLU A 1 354 ? 32.457 -31.961 2.704 1.00 34.16 354 GLU A C 1
ATOM 2825 O O . GLU A 1 354 ? 33.600 -31.797 2.273 1.00 34.16 354 GLU A O 1
ATOM 2830 N N . TYR A 1 355 ? 31.758 -30.942 3.206 1.00 33.72 355 TYR A N 1
ATOM 2831 C CA . TYR A 1 355 ? 32.308 -29.598 3.364 1.00 33.72 355 TYR A CA 1
ATOM 2832 C C . TYR A 1 355 ? 33.147 -29.520 4.648 1.00 33.72 355 TYR A C 1
ATOM 2834 O O . TYR A 1 355 ? 32.636 -29.231 5.729 1.00 33.72 355 TYR A O 1
ATOM 2842 N N . SER A 1 356 ? 34.452 -29.768 4.535 1.00 38.69 356 SER A N 1
ATOM 2843 C CA . SER A 1 356 ? 35.412 -29.504 5.614 1.00 38.69 356 SER A CA 1
ATOM 2844 C C . SER A 1 356 ? 35.848 -28.035 5.593 1.00 38.69 356 SER A C 1
ATOM 2846 O O . SER A 1 356 ? 36.586 -27.599 4.711 1.00 38.69 356 SER A O 1
ATOM 2848 N N . SER A 1 357 ? 35.408 -27.247 6.577 1.00 33.81 357 SER A N 1
ATOM 2849 C CA . SER A 1 357 ? 35.839 -25.856 6.754 1.00 33.81 357 SER A CA 1
ATOM 2850 C C . SER A 1 357 ? 37.285 -25.795 7.259 1.00 33.81 357 SER A C 1
ATOM 2852 O O . SER A 1 357 ? 37.543 -26.154 8.407 1.00 33.81 357 SER A O 1
ATOM 2854 N N . ASN A 1 358 ? 38.223 -25.293 6.451 1.00 36.00 358 ASN A N 1
ATOM 2855 C CA . ASN A 1 358 ? 39.592 -25.035 6.905 1.00 36.00 358 ASN A CA 1
ATOM 2856 C C . ASN A 1 358 ? 39.914 -23.526 6.829 1.00 36.00 358 ASN A C 1
ATOM 2858 O O . ASN A 1 358 ? 39.908 -22.957 5.735 1.00 36.00 358 ASN A O 1
ATOM 2862 N N . PRO A 1 359 ? 40.182 -22.837 7.956 1.00 49.06 359 PRO A N 1
ATOM 2863 C CA . PRO A 1 359 ? 40.406 -21.399 7.979 1.00 49.06 359 PRO A CA 1
ATOM 2864 C C . PRO A 1 359 ? 41.905 -21.098 7.878 1.00 49.06 359 PRO A C 1
ATOM 2866 O O . PRO A 1 359 ? 42.585 -20.927 8.888 1.00 49.06 359 PRO A O 1
ATOM 2869 N N . LYS A 1 360 ? 42.444 -20.981 6.662 1.00 41.81 360 LYS A N 1
ATOM 2870 C CA . LYS A 1 360 ? 43.749 -20.335 6.455 1.00 41.81 360 LYS A CA 1
ATOM 2871 C C . LYS A 1 360 ? 43.679 -19.356 5.289 1.00 41.81 360 LYS A C 1
ATOM 2873 O O . LYS A 1 360 ? 43.550 -19.731 4.132 1.00 41.81 360 LYS A O 1
ATOM 2878 N N . ARG A 1 361 ? 43.740 -18.071 5.653 1.00 50.00 361 ARG A N 1
ATOM 2879 C CA . ARG A 1 361 ? 43.815 -16.902 4.770 1.00 50.00 361 ARG A CA 1
ATOM 2880 C C . ARG A 1 361 ? 44.956 -17.061 3.762 1.00 50.00 361 ARG A C 1
ATOM 2882 O O . ARG A 1 361 ? 46.107 -17.184 4.175 1.00 50.00 361 ARG A O 1
ATOM 2889 N N . GLN A 1 362 ? 44.653 -16.953 2.474 1.00 44.69 362 GLN A N 1
ATOM 2890 C CA . GLN A 1 362 ? 45.654 -16.798 1.422 1.00 44.69 362 GLN A CA 1
ATOM 2891 C C . GLN A 1 362 ? 45.769 -15.305 1.079 1.00 44.69 362 GLN A C 1
ATOM 2893 O O . GLN A 1 362 ? 44.804 -14.674 0.653 1.00 44.69 362 GLN A O 1
ATOM 2898 N N . ARG A 1 363 ? 46.940 -14.716 1.353 1.00 40.97 363 ARG A N 1
ATOM 2899 C CA . ARG A 1 363 ? 47.326 -13.381 0.870 1.00 40.97 363 ARG A CA 1
ATOM 2900 C C . ARG A 1 363 ? 47.723 -13.502 -0.601 1.00 40.97 363 ARG A C 1
ATOM 2902 O O . ARG A 1 363 ? 48.522 -14.373 -0.929 1.00 40.97 363 ARG A O 1
ATOM 2909 N N . CYS A 1 364 ? 47.212 -12.612 -1.447 1.00 36.53 364 CYS A N 1
ATOM 2910 C CA . CYS A 1 364 ? 47.742 -12.410 -2.794 1.00 36.53 364 CYS A CA 1
ATOM 2911 C C . CYS A 1 364 ? 49.042 -11.592 -2.712 1.00 36.53 364 CYS A C 1
ATOM 2913 O O . CYS A 1 364 ? 49.141 -10.672 -1.896 1.00 36.53 364 CYS A O 1
ATOM 2915 N N . VAL A 1 365 ? 50.034 -11.967 -3.519 1.00 39.25 365 VAL A N 1
ATOM 2916 C CA . VAL A 1 365 ? 51.340 -11.306 -3.639 1.00 39.25 365 VAL A CA 1
ATOM 2917 C C . VAL A 1 365 ? 51.378 -10.581 -4.985 1.00 39.25 365 VAL A C 1
ATOM 2919 O O . VAL A 1 365 ? 51.204 -11.239 -6.004 1.00 39.25 365 VAL A O 1
ATOM 2922 N N . VAL A 1 366 ? 51.607 -9.262 -4.885 1.00 42.06 366 VAL A N 1
ATOM 2923 C CA . VAL A 1 366 ? 51.821 -8.186 -5.886 1.00 42.06 366 VAL A CA 1
ATOM 2924 C C . VAL A 1 366 ? 50.825 -8.101 -7.037 1.00 42.06 366 VAL A C 1
ATOM 2926 O O . VAL A 1 366 ? 50.929 -8.892 -7.995 1.00 42.06 366 VAL A O 1
#